Protein AF-A0A7S2W7F9-F1 (afdb_monomer_lite)

Sequence (216 aa):
MMASKAASFIMFHQLLILLSLSCSEVIAWQQSANSRKCHHEKACVRSKNILPTSPRRQFFFEIARTASIAAVTTAILPNKAFVASAAAPTAESARTQWKYALATLDELGKDWSTVATGGDAIRIKLGTQGTSSPLFQIDKAFKVLRDSDYVEDFIEFQETAEEFGLALARADSMAYSANFAGGSGKPTPPAFYIEKSKIEVDEMQRLAKKLDGMVK

Structure (mmCIF, N/CA/C/O backbone):
data_AF-A0A7S2W7F9-F1
#
_entry.id   AF-A0A7S2W7F9-F1
#
loop_
_atom_site.group_PDB
_atom_site.id
_atom_site.type_symbol
_atom_site.label_atom_id
_atom_site.label_alt_id
_atom_site.label_comp_id
_atom_site.label_asym_id
_atom_site.label_entity_id
_atom_site.label_seq_id
_atom_site.pdbx_PDB_ins_code
_atom_site.Cartn_x
_atom_site.Cartn_y
_atom_site.Cartn_z
_atom_site.occupancy
_atom_site.B_iso_or_equiv
_atom_site.auth_seq_id
_atom_site.auth_comp_id
_atom_site.auth_asym_id
_atom_site.auth_atom_id
_atom_site.pdbx_PDB_model_num
ATOM 1 N N . MET A 1 1 ? -36.961 34.025 41.889 1.00 49.78 1 MET A N 1
ATOM 2 C CA . MET A 1 1 ? -36.654 33.411 40.576 1.00 49.78 1 MET A CA 1
ATOM 3 C C . MET A 1 1 ? -35.942 34.425 39.674 1.00 49.78 1 MET A C 1
ATOM 5 O O . MET A 1 1 ? -36.584 34.985 38.804 1.00 49.78 1 MET A O 1
ATOM 9 N N . MET A 1 2 ? -34.649 34.713 39.880 1.00 52.69 2 MET A N 1
ATOM 10 C CA . MET A 1 2 ? -33.851 35.571 38.975 1.00 52.69 2 MET A CA 1
ATOM 11 C C . MET A 1 2 ? -32.346 35.277 39.126 1.00 52.69 2 MET A C 1
ATOM 13 O O . MET A 1 2 ? -31.620 36.077 39.698 1.00 52.69 2 MET A O 1
ATOM 17 N N . ALA A 1 3 ? -31.867 34.112 38.672 1.00 53.16 3 ALA A N 1
ATOM 18 C CA . ALA A 1 3 ? -30.425 33.807 38.690 1.00 53.16 3 ALA A CA 1
ATOM 19 C C . ALA A 1 3 ? -30.006 32.721 37.673 1.00 53.16 3 ALA A C 1
ATOM 21 O O . ALA A 1 3 ? -29.239 31.827 38.003 1.00 53.16 3 ALA A O 1
ATOM 22 N N . SER A 1 4 ? -30.530 32.737 36.439 1.00 52.91 4 SER A N 1
ATOM 23 C CA . SER A 1 4 ? -30.188 31.696 35.444 1.00 52.91 4 SER A CA 1
ATOM 24 C C . SER A 1 4 ? -30.132 32.207 33.997 1.00 52.91 4 SER A C 1
ATOM 26 O O . SER A 1 4 ? -30.626 31.572 33.075 1.00 52.91 4 SER A O 1
ATOM 28 N N . LYS A 1 5 ? -29.571 33.404 33.772 1.00 52.59 5 LYS A N 1
ATOM 29 C CA . LYS A 1 5 ? -29.382 33.940 32.404 1.00 52.59 5 LYS A CA 1
ATOM 30 C C . LYS A 1 5 ? -27.971 34.450 32.084 1.00 52.59 5 LYS A C 1
ATOM 32 O O . LYS A 1 5 ? -27.715 34.804 30.943 1.00 52.59 5 LYS A O 1
ATOM 37 N N . ALA A 1 6 ? -27.040 34.445 33.040 1.00 52.47 6 ALA A N 1
ATOM 38 C CA . ALA A 1 6 ? -25.710 35.034 32.841 1.00 52.47 6 ALA A CA 1
ATOM 39 C C . ALA A 1 6 ? -24.661 34.080 32.226 1.00 52.47 6 ALA A C 1
ATOM 41 O O . ALA A 1 6 ? -23.643 34.544 31.727 1.00 52.47 6 ALA A O 1
ATOM 42 N N . ALA A 1 7 ? -24.894 32.762 32.216 1.00 51.97 7 ALA A N 1
ATOM 43 C CA . ALA A 1 7 ? -23.867 31.792 31.814 1.00 51.97 7 ALA A CA 1
ATOM 44 C C . ALA A 1 7 ? -23.802 31.505 30.298 1.00 51.97 7 ALA A C 1
ATOM 46 O O . ALA A 1 7 ? -22.780 31.032 29.810 1.00 51.97 7 ALA A O 1
ATOM 47 N N . SER A 1 8 ? -24.848 31.816 29.523 1.00 51.56 8 SER A N 1
ATOM 48 C CA . SER A 1 8 ? -24.890 31.474 28.088 1.00 51.56 8 SER A CA 1
ATOM 49 C C . SER A 1 8 ? -24.233 32.503 27.164 1.00 51.56 8 SER A C 1
ATOM 51 O O . SER A 1 8 ? -24.028 32.206 25.992 1.00 51.56 8 SER A O 1
ATOM 53 N N . PHE A 1 9 ? -23.878 33.694 27.657 1.00 49.56 9 PHE A N 1
ATOM 54 C CA . PHE A 1 9 ? -23.338 34.757 26.797 1.00 49.56 9 PHE A CA 1
ATOM 55 C C . PHE A 1 9 ? -21.808 34.718 26.641 1.00 49.56 9 PHE A C 1
ATOM 57 O O . PHE A 1 9 ? -21.276 35.268 25.683 1.00 49.56 9 PHE A O 1
ATOM 64 N N . ILE A 1 10 ? -21.088 34.027 27.533 1.00 51.38 10 ILE A N 1
ATOM 65 C CA . ILE A 1 10 ? -19.612 34.013 27.531 1.00 51.38 10 ILE A CA 1
ATOM 66 C C . ILE A 1 10 ? -19.043 32.965 26.553 1.00 51.38 10 ILE A C 1
ATOM 68 O O . ILE A 1 10 ? -17.973 33.171 25.984 1.00 51.38 10 ILE A O 1
ATOM 72 N N . MET A 1 11 ? -19.776 31.885 26.255 1.00 53.00 11 MET A N 1
ATOM 73 C CA . MET A 1 11 ? -19.288 30.830 25.349 1.00 53.00 11 MET A CA 1
ATOM 74 C C . MET A 1 11 ? -19.342 31.194 23.856 1.00 53.00 11 MET A C 1
ATOM 76 O O . MET A 1 11 ? -18.613 30.604 23.064 1.00 53.00 11 MET A O 1
ATOM 80 N N . PHE A 1 12 ? -20.128 32.197 23.452 1.00 47.81 12 PHE A N 1
ATOM 81 C CA . PHE A 1 12 ? -20.211 32.600 22.040 1.00 47.81 12 PHE A CA 1
ATOM 82 C C . PHE A 1 12 ? -19.080 33.534 21.583 1.00 47.81 12 PHE A C 1
ATOM 84 O O . PHE A 1 12 ? -18.879 33.697 20.382 1.00 47.81 12 PHE A O 1
ATOM 91 N N . HIS A 1 13 ? -18.310 34.127 22.502 1.00 44.72 13 HIS A N 1
ATOM 92 C CA . HIS A 1 13 ? -17.187 35.003 22.141 1.00 44.72 13 HIS A CA 1
ATOM 93 C C . HIS A 1 13 ? -15.837 34.286 22.040 1.00 44.72 13 HIS A C 1
ATOM 95 O O . HIS A 1 13 ? -14.969 34.752 21.306 1.00 44.72 13 HIS A O 1
ATOM 101 N N . GLN A 1 14 ? -15.662 33.123 22.675 1.00 47.56 14 GLN A N 1
ATOM 102 C CA . GLN A 1 14 ? -14.438 32.332 22.488 1.00 47.56 14 GLN A CA 1
ATOM 103 C C . GLN A 1 14 ? -14.433 31.509 21.191 1.00 47.56 14 GLN A C 1
ATOM 105 O O . GLN A 1 14 ? -13.361 31.193 20.682 1.00 47.56 14 GLN A O 1
ATOM 110 N N . LEU A 1 15 ? -15.599 31.242 20.591 1.00 47.31 15 LEU A N 1
ATOM 111 C CA . LEU A 1 15 ? -15.681 30.513 19.318 1.00 47.31 15 LEU A CA 1
ATOM 112 C C . LEU A 1 15 ? -15.351 31.386 18.087 1.00 47.31 15 LEU A C 1
ATOM 114 O O . LEU A 1 15 ? -15.088 30.856 17.014 1.00 47.31 15 LEU A O 1
ATOM 118 N N . LEU A 1 16 ? -15.333 32.717 18.229 1.00 47.03 16 LEU A N 1
ATOM 119 C CA . LEU A 1 16 ? -15.122 33.651 17.111 1.00 47.03 16 LEU A CA 1
ATOM 120 C C . LEU A 1 16 ? -13.672 34.144 16.969 1.00 47.03 16 LEU A C 1
ATOM 122 O O . LEU A 1 16 ? -13.326 34.699 15.931 1.00 47.03 16 LEU A O 1
ATOM 126 N N . ILE A 1 17 ? -12.808 33.903 17.962 1.00 49.50 17 ILE A N 1
ATOM 127 C CA . ILE A 1 17 ? -11.391 34.322 17.930 1.00 49.50 17 ILE A CA 1
ATOM 128 C C . ILE A 1 17 ? -10.471 33.224 17.355 1.00 49.50 17 ILE A C 1
ATOM 130 O O . ILE A 1 17 ? -9.390 33.526 16.861 1.00 49.50 17 ILE A O 1
ATOM 134 N N . LEU A 1 18 ? -10.904 31.958 17.314 1.00 45.28 18 LEU A N 1
ATOM 135 C CA . LEU A 1 18 ? -10.085 30.848 16.790 1.00 45.28 18 LEU A CA 1
ATOM 136 C C . LEU A 1 18 ? -10.241 30.586 15.279 1.00 45.28 18 LEU A C 1
ATOM 138 O O . LEU A 1 18 ? -9.582 29.702 14.743 1.00 45.28 18 LEU A O 1
ATOM 142 N N . LEU A 1 19 ? -11.067 31.363 14.570 1.00 46.38 19 LEU A N 1
ATOM 143 C CA . LEU A 1 19 ? -11.303 31.216 13.123 1.00 46.38 19 LEU A CA 1
ATOM 144 C C . LEU A 1 19 ? -10.520 32.213 12.246 1.00 46.38 19 LEU A C 1
ATOM 146 O O . LEU A 1 19 ? -10.702 32.215 11.031 1.00 46.38 19 LEU A O 1
ATOM 150 N N . SER A 1 20 ? -9.638 33.044 12.816 1.00 50.44 20 SER A N 1
ATOM 151 C CA . SER A 1 20 ? -8.911 34.086 12.067 1.00 50.44 20 SER A CA 1
ATOM 152 C C . SER A 1 20 ? -7.402 33.853 11.903 1.00 50.44 20 SER A C 1
ATOM 154 O O . SER A 1 20 ? -6.696 34.797 11.557 1.00 50.44 20 SER A O 1
ATOM 156 N N . LEU A 1 21 ? -6.882 32.642 12.144 1.00 50.62 21 LEU A N 1
ATOM 157 C CA . LEU A 1 21 ? -5.432 32.363 12.108 1.00 50.62 21 LEU A CA 1
ATOM 158 C C . LEU A 1 21 ? -4.998 31.272 11.109 1.00 50.62 21 LEU A C 1
ATOM 160 O O . LEU A 1 21 ? -4.032 30.554 11.343 1.00 50.62 21 LEU A O 1
ATOM 164 N N . SER A 1 22 ? -5.672 31.155 9.964 1.00 51.88 22 SER A N 1
ATOM 165 C CA . SER A 1 22 ? -5.232 30.272 8.870 1.00 51.88 22 SER A CA 1
ATOM 166 C C . SER A 1 22 ? -5.458 30.895 7.492 1.00 51.88 22 SER A C 1
ATOM 168 O O . SER A 1 22 ? -6.113 30.337 6.619 1.00 51.88 22 SER A O 1
ATOM 170 N N . CYS A 1 23 ? -4.904 32.086 7.279 1.00 50.00 23 CYS A N 1
ATOM 171 C CA . CYS A 1 23 ? -4.796 32.663 5.943 1.00 50.00 23 CYS A CA 1
ATOM 172 C C . CYS A 1 23 ? -3.540 33.527 5.880 1.00 50.00 23 CYS A C 1
ATOM 174 O O . CYS A 1 23 ? -3.600 34.693 6.258 1.00 50.00 23 CYS A O 1
ATOM 176 N N . SER A 1 24 ? -2.412 32.935 5.473 1.00 53.69 24 SER A N 1
ATOM 177 C CA . SER A 1 24 ? -1.312 33.548 4.700 1.00 53.69 24 SER A CA 1
ATOM 178 C C . SER A 1 24 ? -0.072 32.664 4.803 1.00 53.69 24 SER A C 1
ATOM 180 O O . SER A 1 24 ? 0.684 32.828 5.746 1.00 53.69 24 SER A O 1
ATOM 182 N N . GLU A 1 25 ? 0.132 31.744 3.857 1.00 51.12 25 GLU A N 1
ATOM 183 C CA . GLU A 1 25 ? 1.477 31.349 3.392 1.00 51.12 25 GLU A CA 1
ATOM 184 C C . GLU A 1 25 ? 1.380 30.339 2.240 1.00 51.12 25 GLU A C 1
ATOM 186 O O . GLU A 1 25 ? 1.735 29.177 2.366 1.00 51.12 25 GLU A O 1
ATOM 191 N N . VAL A 1 26 ? 0.897 30.777 1.074 1.00 49.88 26 VAL A N 1
ATOM 192 C CA . VAL A 1 26 ? 1.282 30.142 -0.195 1.00 49.88 26 VAL A CA 1
ATOM 193 C C . VAL A 1 26 ? 1.293 31.216 -1.280 1.00 49.88 26 VAL A C 1
ATOM 195 O O . VAL A 1 26 ? 0.284 31.874 -1.507 1.00 49.88 26 VAL A O 1
ATOM 198 N N . ILE A 1 27 ? 2.446 31.340 -1.942 1.00 52.09 27 ILE A N 1
ATOM 199 C CA . ILE A 1 27 ? 2.725 31.817 -3.313 1.00 52.09 27 ILE A CA 1
ATOM 200 C C . ILE A 1 27 ? 3.921 32.780 -3.286 1.00 52.09 27 ILE A C 1
ATOM 202 O O . ILE A 1 27 ? 3.782 33.998 -3.275 1.00 52.09 27 ILE A O 1
ATOM 206 N N . ALA A 1 28 ? 5.119 32.196 -3.325 1.00 45.06 28 ALA A N 1
ATOM 207 C CA . ALA A 1 28 ? 6.327 32.849 -3.826 1.00 45.06 28 ALA A CA 1
ATOM 208 C C . ALA A 1 28 ? 7.347 31.793 -4.292 1.00 45.06 28 ALA A C 1
ATOM 210 O O . ALA A 1 28 ? 8.423 31.649 -3.727 1.00 45.06 28 ALA A O 1
ATOM 211 N N . TRP A 1 29 ? 7.011 31.037 -5.341 1.00 43.22 29 TRP A N 1
ATOM 212 C CA . TRP A 1 29 ? 8.009 30.373 -6.190 1.00 43.22 29 TRP A CA 1
ATOM 213 C C . TRP A 1 29 ? 7.825 30.876 -7.616 1.00 43.22 29 TRP A C 1
ATOM 215 O O . TRP A 1 29 ? 7.284 30.210 -8.495 1.00 43.22 29 TRP A O 1
ATOM 225 N N . GLN A 1 30 ? 8.244 32.123 -7.816 1.00 48.31 30 GLN A N 1
ATOM 226 C CA . GLN A 1 30 ? 8.300 32.752 -9.123 1.00 48.31 30 GLN A CA 1
ATOM 227 C C . GLN A 1 30 ? 9.703 32.560 -9.705 1.00 48.31 30 GLN A C 1
ATOM 229 O O . GLN A 1 30 ? 10.652 33.246 -9.347 1.00 48.31 30 GLN A O 1
ATOM 234 N N . GLN A 1 31 ? 9.798 31.560 -10.583 1.00 44.06 31 GLN A N 1
ATOM 235 C CA . GLN A 1 31 ? 10.613 31.545 -11.802 1.00 44.06 31 GLN A CA 1
ATOM 236 C C . GLN A 1 31 ? 12.005 32.201 -11.719 1.00 44.06 31 GLN A C 1
ATOM 238 O O . GLN A 1 31 ? 12.212 33.327 -12.164 1.00 44.06 31 GLN A O 1
ATOM 243 N N . SER A 1 32 ? 13.004 31.419 -11.304 1.00 48.06 32 SER A N 1
ATOM 244 C CA . SER A 1 32 ? 14.386 31.639 -11.740 1.00 48.06 32 SER A CA 1
ATOM 245 C C . SER A 1 32 ? 14.620 30.895 -13.056 1.00 48.06 32 SER A C 1
ATOM 247 O O . SER A 1 32 ? 15.029 29.736 -13.076 1.00 48.06 32 SER A O 1
ATOM 249 N N . ALA A 1 33 ? 14.292 31.549 -14.169 1.00 45.91 33 ALA A N 1
ATOM 250 C CA . ALA A 1 33 ? 14.734 31.144 -15.499 1.00 45.91 33 ALA A CA 1
ATOM 251 C C . ALA A 1 33 ? 14.638 32.336 -16.459 1.00 45.91 33 ALA A C 1
ATOM 253 O O . ALA A 1 33 ? 13.605 32.532 -17.088 1.00 45.91 33 ALA A O 1
ATOM 254 N N . ASN A 1 34 ? 15.701 33.144 -16.553 1.00 41.88 34 ASN A N 1
ATOM 255 C CA . ASN A 1 34 ? 16.204 33.672 -17.830 1.00 41.88 34 ASN A CA 1
ATOM 256 C C . ASN A 1 34 ? 17.360 34.659 -17.630 1.00 41.88 34 ASN A C 1
ATOM 258 O O . ASN A 1 34 ? 17.157 35.834 -17.348 1.00 41.88 34 ASN A O 1
ATOM 262 N N . SER A 1 35 ? 18.582 34.199 -17.900 1.00 44.69 35 SER A N 1
ATOM 263 C CA . SER A 1 35 ? 19.591 35.043 -18.544 1.00 44.69 35 SER A CA 1
ATOM 264 C C . SER A 1 35 ? 20.619 34.162 -19.247 1.00 44.69 35 SER A C 1
ATOM 266 O O . SER A 1 35 ? 21.656 33.803 -18.697 1.00 44.69 35 SER A O 1
ATOM 268 N N . ARG A 1 36 ? 20.321 33.785 -20.492 1.00 49.16 36 ARG A N 1
ATOM 269 C CA . ARG A 1 36 ? 21.355 33.471 -21.479 1.00 49.16 36 ARG A CA 1
ATOM 270 C C . ARG A 1 36 ? 21.048 34.257 -22.743 1.00 49.16 36 ARG A C 1
ATOM 272 O O . ARG A 1 36 ? 20.141 33.932 -23.500 1.00 49.16 36 ARG A O 1
ATOM 279 N N . LYS A 1 37 ? 21.811 35.336 -22.917 1.00 42.38 37 LYS A N 1
ATOM 280 C CA . LYS A 1 37 ? 21.951 36.059 -24.176 1.00 42.38 37 LYS A CA 1
ATOM 281 C C . LYS A 1 37 ? 22.617 35.117 -25.179 1.00 42.38 37 LYS A C 1
ATOM 283 O O . LYS A 1 37 ? 23.793 34.806 -25.025 1.00 42.38 37 LYS A O 1
ATOM 288 N N . CYS A 1 38 ? 21.890 34.715 -26.211 1.00 38.09 38 CYS A N 1
ATOM 289 C CA . CYS A 1 38 ? 22.483 34.267 -27.463 1.00 38.09 38 CYS A CA 1
ATOM 290 C C . CYS A 1 38 ? 21.927 35.158 -28.569 1.00 38.09 38 CYS A C 1
ATOM 292 O O . CYS A 1 38 ? 20.742 35.118 -28.892 1.00 38.09 38 CYS A O 1
ATOM 294 N N . HIS A 1 39 ? 22.805 36.001 -29.105 1.00 44.09 39 HIS A N 1
ATOM 295 C CA . HIS A 1 39 ? 22.607 36.658 -30.382 1.00 44.09 39 HIS A CA 1
ATOM 296 C C . HIS A 1 39 ? 22.557 35.583 -31.472 1.00 44.09 39 HIS A C 1
ATOM 298 O O . HIS A 1 39 ? 23.542 34.873 -31.658 1.00 44.09 39 HIS A O 1
ATOM 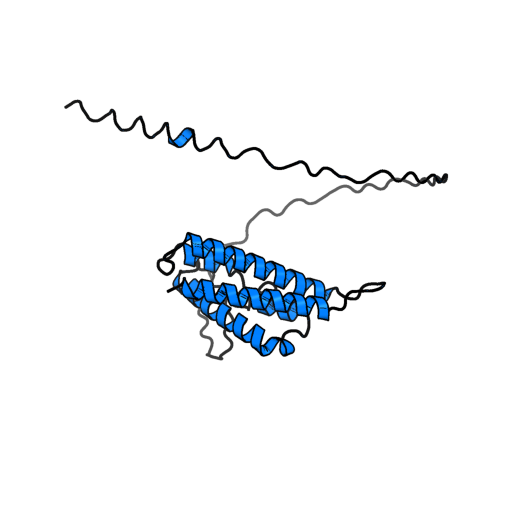304 N N . HIS A 1 40 ? 21.455 35.497 -32.216 1.00 39.16 40 HIS A N 1
ATOM 305 C CA . HIS A 1 40 ? 21.561 35.270 -33.652 1.00 39.16 40 HIS A CA 1
ATOM 306 C C . HIS A 1 40 ? 20.344 35.810 -34.406 1.00 39.16 40 HIS A C 1
ATOM 308 O O . HIS A 1 40 ? 19.188 35.565 -34.071 1.00 39.16 40 HIS A O 1
ATOM 314 N N . GLU A 1 41 ? 20.674 36.605 -35.412 1.00 39.62 41 GLU A N 1
ATOM 315 C CA . GLU A 1 41 ? 19.823 37.308 -36.358 1.00 39.62 41 GLU A CA 1
ATOM 316 C C . GLU A 1 41 ? 19.065 36.385 -37.327 1.00 39.62 41 GLU A C 1
ATOM 318 O O . GLU A 1 41 ? 19.607 35.377 -37.774 1.00 39.62 41 GLU A O 1
ATOM 323 N N . LYS A 1 42 ? 17.902 36.902 -37.762 1.00 46.53 42 LYS A N 1
ATOM 324 C CA . LYS A 1 42 ? 17.253 36.772 -39.087 1.00 46.53 42 LYS A CA 1
ATOM 325 C C . LYS A 1 42 ? 16.662 35.407 -39.485 1.00 46.53 42 LYS A C 1
ATOM 327 O O . LYS A 1 42 ? 17.359 34.534 -39.974 1.00 46.53 42 LYS A O 1
ATOM 332 N N . ALA A 1 43 ? 15.328 35.320 -39.507 1.00 42.72 43 ALA A N 1
ATOM 333 C CA . ALA A 1 43 ? 14.539 35.570 -40.725 1.00 42.72 43 ALA A CA 1
ATOM 334 C C . ALA A 1 43 ? 13.029 35.390 -40.470 1.00 42.72 43 ALA A C 1
ATOM 336 O O . ALA A 1 43 ? 12.578 34.459 -39.813 1.00 42.72 43 ALA A O 1
ATOM 337 N N . CYS A 1 44 ? 12.262 36.327 -41.020 1.00 34.69 44 CYS A N 1
ATOM 338 C CA . CYS A 1 44 ? 10.809 36.412 -41.008 1.00 34.69 44 CYS A CA 1
ATOM 339 C C . CYS A 1 44 ? 10.216 35.534 -42.121 1.00 34.69 44 CYS A C 1
ATOM 341 O O . CYS A 1 44 ? 10.568 35.735 -43.281 1.00 34.69 44 CYS A O 1
ATOM 343 N N . VAL A 1 45 ? 9.270 34.640 -41.800 1.00 49.53 45 VAL A N 1
ATOM 344 C CA . VAL A 1 45 ? 8.260 34.173 -42.765 1.00 49.53 45 VAL A CA 1
ATOM 345 C C . VAL A 1 45 ? 6.876 34.168 -42.114 1.00 49.53 45 VAL A C 1
ATOM 347 O O . VAL A 1 45 ? 6.573 33.458 -41.162 1.00 49.53 45 VAL A O 1
ATOM 350 N N . ARG A 1 46 ? 6.057 35.032 -42.699 1.00 43.03 46 ARG A N 1
ATOM 351 C CA . ARG A 1 46 ? 4.634 35.319 -42.543 1.00 43.03 46 ARG A CA 1
ATOM 352 C C . ARG A 1 46 ? 3.774 34.170 -43.082 1.00 43.03 46 ARG A C 1
ATOM 354 O O . ARG A 1 46 ? 3.900 33.870 -44.263 1.00 43.03 46 ARG A O 1
ATOM 361 N N . SER A 1 47 ? 2.816 33.644 -42.309 1.00 40.44 47 SER A N 1
ATOM 362 C CA . SER A 1 47 ? 1.563 33.124 -42.895 1.00 40.44 47 SER A CA 1
ATOM 363 C C . SER A 1 47 ? 0.409 32.917 -41.894 1.00 40.44 47 SER A C 1
ATOM 365 O O . SER A 1 47 ? 0.426 32.013 -41.072 1.00 40.44 47 SER A O 1
ATOM 367 N N . LYS A 1 48 ? -0.583 33.810 -42.022 1.00 44.03 48 LYS A N 1
ATOM 368 C CA . LYS A 1 48 ? -2.052 33.632 -42.028 1.00 44.03 48 LYS A CA 1
ATOM 369 C C . LYS A 1 48 ? -2.741 32.694 -41.011 1.00 44.03 48 LYS A C 1
ATOM 371 O O . LYS A 1 48 ? -2.774 31.484 -41.177 1.00 44.03 48 LYS A O 1
ATOM 376 N N . ASN A 1 49 ? -3.448 33.348 -40.080 1.00 40.00 49 ASN A N 1
ATOM 377 C CA . ASN A 1 49 ? -4.841 33.125 -39.649 1.00 40.00 49 ASN A CA 1
ATOM 378 C C . ASN A 1 49 ? -5.525 31.817 -40.082 1.00 40.00 49 ASN A C 1
ATOM 380 O O . ASN A 1 49 ? -5.902 31.726 -41.247 1.00 40.00 49 ASN A O 1
ATOM 384 N N . ILE A 1 50 ? -5.886 30.955 -39.119 1.00 46.28 50 ILE A N 1
ATOM 385 C CA . ILE A 1 50 ? -7.186 30.257 -39.098 1.00 46.28 50 ILE A CA 1
ATOM 386 C C . ILE A 1 50 ? -7.658 30.138 -37.641 1.00 46.28 50 ILE A C 1
ATOM 388 O O . ILE A 1 50 ? -6.998 29.543 -36.796 1.00 46.28 50 ILE A O 1
ATOM 392 N N . LEU A 1 51 ? -8.819 30.733 -37.382 1.00 46.41 51 LEU A N 1
ATOM 393 C CA . LEU A 1 51 ? -9.622 30.633 -36.169 1.00 46.41 51 LEU A CA 1
ATOM 394 C C . LEU A 1 51 ? -10.704 29.562 -36.406 1.00 46.41 51 LEU A C 1
ATOM 396 O O . LEU A 1 51 ? -11.357 29.616 -37.448 1.00 46.41 51 LEU A O 1
ATOM 400 N N . PRO A 1 52 ? -10.961 28.652 -35.458 1.00 49.97 52 PRO A N 1
ATOM 401 C CA . PRO A 1 52 ? -12.291 28.055 -35.308 1.00 49.97 52 PRO A CA 1
ATOM 402 C C . PRO A 1 52 ? -12.787 28.251 -33.863 1.00 49.97 52 PRO A C 1
ATOM 404 O O . PRO A 1 52 ? -12.174 27.790 -32.908 1.00 49.97 52 PRO A O 1
ATOM 407 N N . THR A 1 53 ? -13.728 29.164 -33.611 1.00 43.06 53 THR A N 1
ATOM 408 C CA . THR A 1 53 ? -15.175 28.894 -33.432 1.00 43.06 53 THR A CA 1
ATOM 409 C C . THR A 1 53 ? -15.557 27.508 -32.856 1.00 43.06 53 THR A C 1
ATOM 411 O O . THR A 1 53 ? -15.566 26.504 -33.555 1.00 43.06 53 THR A O 1
ATOM 414 N N . SER A 1 54 ? -15.872 27.513 -31.544 1.00 47.22 54 SER A N 1
ATOM 415 C CA . SER A 1 54 ? -16.962 26.831 -30.784 1.00 47.22 54 SER A CA 1
ATOM 416 C C . SER A 1 54 ? -17.944 25.955 -31.600 1.00 47.22 54 SER A C 1
ATOM 418 O O . SER A 1 54 ? -18.303 26.412 -32.685 1.00 47.22 54 SER A O 1
ATOM 420 N N . PRO A 1 55 ? -18.507 24.809 -31.109 1.00 50.22 55 PRO A N 1
ATOM 421 C CA . PRO A 1 55 ? -19.175 24.695 -29.793 1.00 50.22 55 PRO A C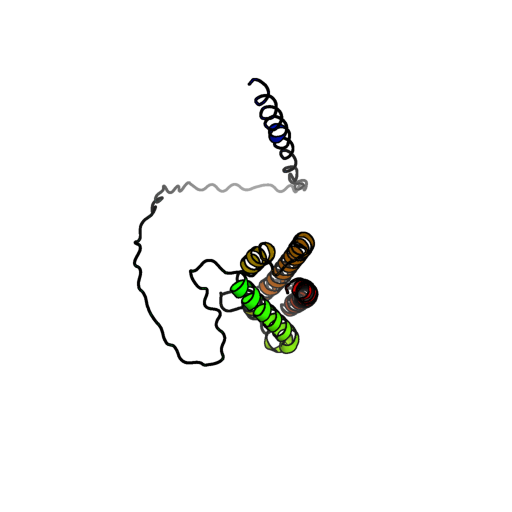A 1
ATOM 422 C C . PRO A 1 55 ? -19.212 23.303 -29.109 1.00 50.22 55 PRO A C 1
ATOM 424 O O . PRO A 1 55 ? -19.086 22.272 -29.756 1.00 50.22 55 PRO A O 1
ATOM 427 N N . ARG A 1 56 ? -19.494 23.287 -27.793 1.00 43.91 56 ARG A N 1
ATOM 428 C CA . ARG A 1 56 ? -20.345 22.315 -27.044 1.00 43.91 56 ARG A CA 1
ATOM 429 C C . ARG A 1 56 ? -19.891 22.168 -25.587 1.00 43.91 56 ARG A C 1
ATOM 431 O O . ARG A 1 56 ? -19.258 21.198 -25.189 1.00 43.91 56 ARG A O 1
ATOM 438 N N . ARG A 1 57 ? -20.321 23.121 -24.756 1.00 55.88 57 ARG A N 1
ATOM 439 C CA . ARG A 1 57 ? -20.847 22.756 -23.436 1.00 55.88 57 ARG A CA 1
ATOM 440 C C . ARG A 1 57 ? -22.203 22.097 -23.658 1.00 55.88 57 ARG A C 1
ATOM 442 O O . ARG A 1 57 ? -22.969 22.631 -24.453 1.00 55.88 57 ARG A O 1
ATOM 449 N N . GLN A 1 58 ? -22.463 21.022 -22.922 1.00 51.81 58 GLN A N 1
ATOM 450 C CA . GLN A 1 58 ? -23.743 20.593 -22.336 1.00 51.81 58 GLN A CA 1
ATOM 451 C C . GLN A 1 58 ? -23.728 19.071 -22.258 1.00 51.81 58 GLN A C 1
ATOM 453 O O . GLN A 1 58 ? -23.701 18.434 -23.295 1.00 51.81 58 GLN A O 1
ATOM 458 N N . PHE A 1 59 ? -23.709 18.523 -21.044 1.00 47.16 59 PHE A N 1
ATOM 459 C CA . PHE A 1 59 ? -24.662 17.504 -20.595 1.00 47.16 59 PHE A CA 1
ATOM 460 C C . PHE A 1 59 ? -24.598 17.476 -19.062 1.00 47.16 59 PHE A C 1
ATOM 462 O O . PHE A 1 59 ? -23.784 16.794 -18.447 1.00 47.16 59 PHE A O 1
ATOM 469 N N . PHE A 1 60 ? -25.414 18.346 -18.463 1.00 46.97 60 PHE A N 1
ATOM 470 C CA . PHE A 1 60 ? -25.864 18.211 -17.084 1.00 46.97 60 PHE A CA 1
ATOM 471 C C . PHE A 1 60 ? -26.879 17.065 -17.031 1.00 46.97 60 PHE A C 1
ATOM 473 O O . PHE A 1 60 ? -27.759 17.029 -17.880 1.00 46.97 60 PHE A O 1
ATOM 480 N N . PHE A 1 61 ? -26.727 16.236 -15.994 1.00 47.31 61 PHE A N 1
ATOM 481 C CA . PHE A 1 61 ? -27.734 15.461 -15.263 1.00 47.31 61 PHE A CA 1
ATOM 482 C C . PHE A 1 61 ? -28.680 14.510 -16.009 1.00 47.31 61 PHE A C 1
ATOM 484 O O . PHE A 1 61 ? -29.201 14.794 -17.076 1.00 47.31 61 PHE A O 1
ATOM 491 N N . GLU A 1 62 ? -28.976 13.425 -15.281 1.00 46.19 62 GLU A N 1
ATOM 492 C CA . GLU A 1 62 ? -30.205 12.626 -15.354 1.00 46.19 62 GLU A CA 1
ATOM 493 C C . GLU A 1 62 ? -30.092 11.291 -16.098 1.00 46.19 62 GLU A C 1
ATOM 495 O O . GLU A 1 62 ? -30.484 11.163 -17.250 1.00 46.19 62 GLU A O 1
ATOM 500 N N . ILE A 1 63 ? -29.644 10.249 -15.378 1.00 53.12 63 ILE A N 1
ATOM 501 C CA . ILE A 1 63 ? -30.148 8.883 -15.586 1.00 53.12 63 ILE A CA 1
ATOM 502 C C . ILE A 1 63 ? -30.423 8.236 -14.220 1.00 53.12 63 ILE A C 1
ATOM 504 O O . ILE A 1 63 ? -29.524 7.820 -13.496 1.00 53.12 63 ILE A O 1
ATOM 508 N N . ALA A 1 64 ? -31.714 8.255 -13.886 1.00 47.19 64 ALA A N 1
ATOM 509 C CA . ALA A 1 64 ? -32.524 7.210 -13.265 1.00 47.19 64 ALA A CA 1
ATOM 510 C C . ALA A 1 64 ? -31.909 6.294 -12.183 1.00 47.19 64 ALA A C 1
ATOM 512 O O . ALA A 1 64 ? -31.079 5.423 -12.434 1.00 47.19 64 ALA A O 1
ATOM 513 N N . ARG A 1 65 ? -32.513 6.370 -10.987 1.00 50.94 65 ARG A N 1
ATOM 514 C CA . ARG A 1 65 ? -32.623 5.244 -10.051 1.00 50.94 65 ARG A CA 1
ATOM 515 C C . ARG A 1 65 ? -33.336 4.078 -10.745 1.00 50.94 65 ARG A C 1
ATOM 517 O O . ARG A 1 65 ? -34.555 4.103 -10.882 1.00 50.94 65 ARG A O 1
ATOM 524 N N . THR A 1 66 ? -32.604 3.025 -11.075 1.00 46.69 66 THR A N 1
ATOM 525 C CA . THR A 1 66 ? -33.166 1.681 -11.259 1.00 46.69 66 THR A CA 1
ATOM 526 C C . THR A 1 66 ? -32.541 0.755 -10.231 1.00 46.69 66 THR A C 1
ATOM 528 O O . THR A 1 66 ? -31.437 0.245 -10.410 1.00 46.69 66 THR A O 1
ATOM 531 N N . ALA A 1 67 ? -33.261 0.563 -9.125 1.00 46.34 67 ALA A N 1
ATOM 532 C CA . ALA A 1 67 ? -33.005 -0.510 -8.183 1.00 46.34 67 ALA A CA 1
ATOM 533 C C . ALA A 1 67 ? -33.292 -1.845 -8.882 1.00 46.34 67 ALA A C 1
ATOM 535 O O . ALA A 1 67 ? -34.439 -2.158 -9.191 1.00 46.34 67 ALA A O 1
ATOM 536 N N . SER A 1 68 ? -32.244 -2.617 -9.146 1.00 46.03 68 SER A N 1
ATOM 537 C CA . SER A 1 68 ? -32.348 -4.026 -9.518 1.00 46.03 68 SER A CA 1
ATOM 538 C C . SER A 1 68 ? -31.688 -4.837 -8.409 1.00 46.03 68 SER A C 1
ATOM 540 O O . SER A 1 68 ? -30.479 -4.787 -8.205 1.00 46.03 68 SER A O 1
ATOM 542 N N . ILE A 1 69 ? -32.518 -5.541 -7.640 1.00 49.66 69 ILE A N 1
ATOM 543 C CA . ILE A 1 69 ? -32.077 -6.554 -6.684 1.00 49.66 69 ILE A CA 1
ATOM 544 C C . ILE A 1 69 ? -31.692 -7.773 -7.521 1.00 49.66 69 ILE A C 1
ATOM 546 O O . ILE A 1 69 ? -32.556 -8.520 -7.970 1.00 49.66 69 ILE A O 1
ATOM 550 N N . ALA A 1 70 ? -30.397 -7.950 -7.761 1.00 44.91 70 ALA A N 1
ATOM 551 C CA . ALA A 1 70 ? -29.854 -9.201 -8.263 1.00 44.91 70 ALA A CA 1
ATOM 552 C C . ALA A 1 70 ? -29.277 -9.973 -7.072 1.00 44.91 70 ALA A C 1
ATOM 554 O O . ALA A 1 70 ? -28.161 -9.715 -6.625 1.00 44.91 70 ALA A O 1
ATOM 555 N N . ALA A 1 71 ? -30.061 -10.908 -6.535 1.00 50.97 71 ALA A N 1
ATOM 556 C CA . ALA A 1 71 ? -29.531 -11.959 -5.682 1.00 50.97 71 ALA A CA 1
ATOM 557 C C . ALA A 1 71 ? -28.701 -12.898 -6.568 1.00 50.97 71 ALA A C 1
ATOM 559 O O . ALA A 1 71 ? -29.250 -13.696 -7.324 1.00 50.97 71 ALA A O 1
ATOM 560 N N . VAL A 1 72 ? -27.377 -12.764 -6.508 1.00 52.62 72 VAL A N 1
ATOM 561 C CA . VAL A 1 72 ? -26.443 -13.675 -7.171 1.00 52.62 72 VAL A CA 1
ATOM 562 C C . VAL A 1 72 ? -25.873 -14.615 -6.117 1.00 52.62 72 VAL A C 1
ATOM 564 O O . VAL A 1 72 ? -24.969 -14.272 -5.361 1.00 52.62 72 VAL A O 1
ATOM 567 N N . THR A 1 73 ? -26.424 -15.824 -6.066 1.00 55.25 73 THR A N 1
ATOM 568 C CA . THR A 1 73 ? -25.746 -16.997 -5.515 1.00 55.25 73 THR A CA 1
ATOM 569 C C . THR A 1 73 ? -24.683 -17.441 -6.514 1.00 55.25 73 THR A C 1
ATOM 571 O O . THR A 1 73 ? -25.012 -18.035 -7.540 1.00 55.25 73 THR A O 1
ATOM 574 N N . THR A 1 74 ? -23.411 -17.169 -6.223 1.00 50.03 74 THR A N 1
ATOM 575 C CA . THR A 1 74 ? -22.276 -17.757 -6.949 1.00 50.03 74 THR A CA 1
ATOM 576 C C . THR A 1 74 ? -21.427 -18.602 -6.022 1.00 50.03 74 THR A C 1
ATOM 578 O O . THR A 1 74 ? -21.084 -18.207 -4.910 1.00 50.03 74 THR A O 1
ATOM 581 N N . ALA A 1 75 ? -21.138 -19.795 -6.530 1.00 42.88 75 ALA A N 1
ATOM 582 C CA . ALA A 1 75 ? -20.387 -20.854 -5.902 1.00 42.88 75 ALA A CA 1
ATOM 583 C C . ALA A 1 75 ? -18.970 -20.421 -5.497 1.00 42.88 75 ALA A C 1
ATOM 585 O O . ALA A 1 75 ? -18.327 -19.586 -6.131 1.00 42.88 75 ALA A O 1
ATOM 586 N N . ILE A 1 76 ? -18.508 -21.051 -4.423 1.00 52.09 76 ILE A N 1
ATOM 587 C CA . ILE A 1 76 ? -17.207 -20.877 -3.792 1.00 52.09 76 ILE A CA 1
ATOM 588 C C . ILE A 1 76 ? -16.125 -21.463 -4.710 1.00 52.09 76 ILE A C 1
ATOM 590 O O . ILE A 1 76 ? -16.022 -22.678 -4.863 1.00 52.09 76 ILE A O 1
ATOM 594 N N . LEU A 1 77 ? -15.294 -20.591 -5.278 1.00 45.53 77 LEU A N 1
ATOM 595 C CA . LEU A 1 77 ? -13.923 -20.893 -5.693 1.00 45.53 77 LEU A CA 1
ATOM 596 C C . LEU A 1 77 ? -12.997 -19.868 -5.016 1.00 45.53 77 LEU A C 1
ATOM 598 O O . LEU A 1 77 ? -13.373 -18.698 -4.907 1.00 45.53 77 LEU A O 1
ATOM 602 N N . PRO A 1 78 ? -11.809 -20.270 -4.529 1.00 47.50 78 PRO A N 1
ATOM 603 C CA . PRO A 1 78 ? -10.960 -19.435 -3.691 1.00 47.50 78 PRO A CA 1
ATOM 604 C C . PRO A 1 78 ? -10.125 -18.484 -4.553 1.00 47.50 78 PRO A C 1
ATOM 606 O O . PRO A 1 78 ? -8.912 -18.607 -4.644 1.00 47.50 78 PRO A O 1
ATOM 609 N N . ASN A 1 79 ? -10.773 -17.516 -5.190 1.00 45.75 79 ASN A N 1
ATOM 610 C CA . ASN A 1 79 ? -10.106 -16.299 -5.625 1.00 45.75 79 ASN A CA 1
ATOM 611 C C . ASN A 1 79 ? -10.914 -15.147 -5.040 1.00 45.75 79 ASN A C 1
ATOM 613 O O . ASN A 1 79 ? -11.999 -14.827 -5.522 1.00 45.75 79 ASN A O 1
ATOM 617 N N . LYS A 1 80 ? -10.426 -14.593 -3.924 1.00 50.34 80 LYS A N 1
ATOM 618 C CA . LYS A 1 80 ? -11.063 -13.492 -3.192 1.00 50.34 80 LYS A CA 1
ATOM 619 C C . LYS A 1 80 ? -10.984 -12.216 -4.032 1.00 50.34 80 LYS A C 1
ATOM 621 O O . LYS A 1 80 ? -10.146 -11.357 -3.793 1.00 50.34 80 LYS A O 1
ATOM 626 N N . ALA A 1 81 ? -11.839 -12.105 -5.044 1.00 47.44 81 ALA A N 1
ATOM 627 C CA . ALA A 1 81 ? -12.084 -10.842 -5.715 1.00 47.44 81 ALA A CA 1
ATOM 628 C C . ALA A 1 81 ? -12.805 -9.925 -4.721 1.00 47.44 81 ALA A C 1
ATOM 630 O O . ALA A 1 81 ? -13.910 -10.232 -4.270 1.00 47.44 81 ALA A O 1
ATOM 631 N N . PHE A 1 82 ? -12.163 -8.822 -4.341 1.00 52.97 82 PHE A N 1
ATOM 632 C CA . PHE A 1 82 ? -12.769 -7.819 -3.476 1.00 52.97 82 PHE A CA 1
ATOM 633 C C . PHE A 1 82 ? -13.799 -7.034 -4.300 1.00 52.97 82 PHE A C 1
ATOM 635 O O . PHE A 1 82 ? -13.469 -6.094 -5.019 1.00 52.97 82 PHE A O 1
ATOM 642 N N . VAL A 1 83 ? -15.058 -7.477 -4.277 1.00 50.41 83 VAL A N 1
ATOM 643 C CA . VAL A 1 83 ? -16.157 -6.740 -4.908 1.00 50.41 83 VAL A CA 1
ATOM 644 C C . VAL A 1 83 ? -16.502 -5.569 -3.994 1.00 50.41 83 VAL A C 1
ATOM 646 O O . VAL A 1 83 ? -16.994 -5.768 -2.884 1.00 50.41 83 VAL A O 1
ATOM 649 N N . ALA A 1 84 ? -16.231 -4.346 -4.451 1.00 52.03 84 ALA A N 1
ATOM 650 C CA . ALA A 1 84 ? -16.631 -3.132 -3.752 1.00 52.03 84 ALA A CA 1
ATOM 651 C C . ALA A 1 84 ? -18.165 -3.103 -3.604 1.00 52.03 84 ALA A C 1
ATOM 653 O O . ALA A 1 84 ? -18.894 -2.920 -4.579 1.00 52.03 84 ALA A O 1
ATOM 654 N N . SER A 1 85 ? -18.658 -3.321 -2.384 1.00 50.53 85 SER A N 1
ATOM 655 C CA . SER A 1 85 ? -20.074 -3.157 -2.048 1.00 50.53 85 SER A CA 1
ATOM 656 C C . SER A 1 85 ? -20.458 -1.676 -2.134 1.00 50.53 85 SER A C 1
ATOM 658 O O . SER A 1 85 ? -19.714 -0.815 -1.673 1.00 50.53 85 SER A O 1
ATOM 660 N N . ALA A 1 86 ? -21.629 -1.370 -2.701 1.00 56.12 86 ALA A N 1
ATOM 661 C CA . ALA A 1 86 ? -22.165 -0.006 -2.791 1.00 56.12 86 ALA A CA 1
ATOM 662 C C . ALA A 1 86 ? -22.654 0.556 -1.435 1.00 56.12 86 ALA A C 1
ATOM 664 O O . ALA A 1 86 ? -23.075 1.711 -1.359 1.00 56.12 86 ALA A O 1
ATOM 665 N N . ALA A 1 87 ? -22.630 -0.254 -0.372 1.00 66.88 87 ALA A N 1
ATOM 666 C CA . ALA A 1 87 ? -22.898 0.192 0.989 1.00 66.88 87 ALA A CA 1
ATOM 667 C C . ALA A 1 87 ? -21.694 0.959 1.560 1.00 66.88 87 ALA A C 1
ATOM 669 O O . ALA A 1 87 ? -20.548 0.675 1.216 1.00 66.88 87 ALA A O 1
ATOM 670 N N . ALA A 1 88 ? -21.948 1.920 2.455 1.00 75.75 88 ALA A N 1
ATOM 671 C CA . ALA A 1 88 ? -20.871 2.589 3.179 1.00 75.75 88 ALA A CA 1
ATOM 672 C C . ALA A 1 88 ? -20.015 1.541 3.925 1.00 75.75 88 ALA A C 1
ATOM 674 O O . ALA A 1 88 ? -20.590 0.652 4.563 1.00 75.75 88 ALA A O 1
ATOM 675 N N . PRO A 1 89 ? -18.673 1.609 3.837 1.00 84.56 89 PRO A N 1
ATOM 676 C CA . PRO A 1 89 ? -17.802 0.638 4.486 1.00 84.56 89 PRO A CA 1
ATOM 677 C C . PRO A 1 89 ? -18.016 0.663 6.003 1.00 84.56 89 PRO A C 1
ATOM 679 O O . PRO A 1 89 ? -17.965 1.718 6.632 1.00 84.56 89 PRO A O 1
ATOM 682 N N . THR A 1 90 ? -18.275 -0.507 6.583 1.00 95.12 90 THR A N 1
ATOM 683 C CA . THR A 1 90 ? -18.359 -0.698 8.037 1.00 95.12 90 THR A CA 1
ATOM 684 C C . THR A 1 90 ? -16.965 -0.920 8.619 1.00 95.12 90 THR A C 1
ATOM 686 O O . THR A 1 90 ? -16.065 -1.368 7.902 1.00 95.12 90 THR A O 1
ATOM 689 N N . ALA A 1 91 ? -16.784 -0.673 9.918 1.00 95.69 91 ALA A N 1
ATOM 690 C CA . ALA A 1 91 ? -15.499 -0.883 10.590 1.00 95.69 91 ALA A CA 1
ATOM 691 C C . ALA A 1 91 ? -14.985 -2.328 10.453 1.00 95.69 91 ALA A C 1
ATOM 693 O O . ALA A 1 91 ? -13.834 -2.533 10.079 1.00 95.69 91 ALA A O 1
ATOM 694 N N . GLU A 1 92 ? -15.859 -3.328 10.594 1.00 95.62 92 GLU A N 1
ATOM 695 C CA . GLU A 1 92 ? -15.494 -4.737 10.372 1.00 95.62 92 GLU A CA 1
ATOM 696 C C . GLU A 1 92 ? -15.079 -5.035 8.922 1.00 95.62 92 GLU A C 1
ATOM 698 O O . GLU A 1 92 ? -14.138 -5.794 8.673 1.00 95.62 92 GLU A O 1
ATOM 703 N N . SER A 1 93 ? -15.743 -4.416 7.937 1.00 95.44 93 SER A N 1
ATOM 704 C CA . SER A 1 93 ? -15.354 -4.570 6.530 1.00 95.44 93 SER A CA 1
ATOM 705 C C . SER A 1 93 ? -13.993 -3.929 6.243 1.00 95.44 93 SER A C 1
ATOM 707 O O . SER A 1 93 ? -13.181 -4.521 5.534 1.00 95.44 93 SER A O 1
ATOM 709 N N . ALA A 1 94 ? -13.710 -2.772 6.852 1.00 96.69 94 ALA A N 1
ATOM 710 C CA . ALA A 1 94 ? -12.437 -2.072 6.731 1.00 96.69 94 ALA A CA 1
ATOM 711 C C . ALA A 1 94 ? -11.300 -2.858 7.400 1.00 96.69 94 ALA A C 1
ATOM 713 O O . ALA A 1 94 ? -10.232 -3.024 6.814 1.00 96.69 94 ALA A O 1
ATOM 714 N N . ARG A 1 95 ? -11.555 -3.435 8.579 1.00 96.50 95 ARG A N 1
ATOM 715 C CA . ARG A 1 95 ? -10.626 -4.330 9.281 1.00 96.50 95 ARG A CA 1
ATOM 716 C C . ARG A 1 95 ? -10.323 -5.583 8.465 1.00 96.50 95 ARG A C 1
ATOM 718 O O . ARG A 1 95 ? -9.167 -5.965 8.302 1.00 96.50 95 ARG A O 1
ATOM 725 N N . THR A 1 96 ? -11.355 -6.194 7.889 1.00 96.69 96 THR A N 1
ATOM 726 C CA . THR A 1 96 ? -11.211 -7.357 7.005 1.00 96.69 96 THR A CA 1
ATOM 727 C C . THR A 1 96 ? -10.392 -7.011 5.759 1.00 96.69 96 THR A C 1
ATOM 729 O O . THR A 1 96 ? -9.481 -7.756 5.395 1.00 96.69 96 THR A O 1
ATOM 732 N N . GLN A 1 97 ? -10.674 -5.869 5.122 1.00 97.12 97 GLN A N 1
ATOM 733 C CA . GLN A 1 97 ? -9.891 -5.369 3.994 1.00 97.12 97 GLN A CA 1
ATOM 734 C C . GLN A 1 97 ? -8.423 -5.170 4.386 1.00 97.12 97 GLN A C 1
ATOM 736 O O . GLN A 1 97 ? -7.541 -5.619 3.657 1.00 97.12 97 GLN A O 1
ATOM 741 N N . TRP A 1 98 ? -8.159 -4.574 5.551 1.00 97.75 98 TRP A N 1
ATOM 742 C CA . TRP A 1 98 ? -6.804 -4.358 6.054 1.00 97.75 98 TRP A CA 1
ATOM 743 C C . TRP A 1 98 ? -6.033 -5.668 6.265 1.00 97.75 98 TRP A C 1
ATOM 745 O O . TRP A 1 98 ? -4.905 -5.801 5.794 1.00 97.75 98 TRP A O 1
ATOM 755 N N . LYS A 1 99 ? -6.657 -6.691 6.863 1.00 97.56 99 LYS A N 1
ATOM 756 C CA . LYS A 1 99 ? -6.029 -8.018 7.010 1.00 97.56 99 LYS A CA 1
ATOM 757 C C . LYS A 1 99 ? -5.698 -8.659 5.657 1.00 97.56 99 LYS A C 1
ATOM 759 O O . LYS A 1 99 ? -4.654 -9.294 5.518 1.00 97.56 99 LYS A O 1
ATOM 764 N N . TYR A 1 100 ? -6.537 -8.467 4.637 1.00 97.56 100 TYR A N 1
ATOM 765 C CA . TYR A 1 100 ? -6.217 -8.921 3.279 1.00 97.56 100 TYR A CA 1
ATOM 766 C C . TYR A 1 100 ? -5.132 -8.085 2.598 1.00 97.56 100 TYR A C 1
ATOM 768 O O . TYR A 1 100 ? -4.327 -8.639 1.848 1.00 97.56 100 TYR A O 1
ATOM 776 N N . ALA A 1 101 ? -5.079 -6.781 2.862 1.00 97.81 101 ALA A N 1
ATOM 777 C CA . ALA A 1 101 ? -4.014 -5.911 2.377 1.00 97.81 101 ALA A CA 1
ATOM 778 C C . ALA A 1 101 ? -2.653 -6.328 2.954 1.00 97.81 101 ALA A C 1
ATOM 780 O O . ALA A 1 101 ? -1.693 -6.445 2.197 1.00 97.81 101 ALA A O 1
ATOM 781 N N . LEU A 1 102 ? -2.589 -6.660 4.247 1.00 97.69 102 LEU A N 1
ATOM 782 C CA . LEU A 1 102 ? -1.392 -7.208 4.895 1.00 97.69 102 LEU A CA 1
ATOM 783 C C . LEU A 1 102 ? -0.913 -8.498 4.230 1.00 97.69 102 LEU A C 1
ATOM 785 O O . LEU A 1 102 ? 0.243 -8.585 3.825 1.00 97.69 102 LEU A O 1
ATOM 789 N N . ALA A 1 103 ? -1.815 -9.467 4.045 1.00 97.44 103 ALA A N 1
ATOM 790 C CA . ALA A 1 103 ? -1.480 -10.713 3.360 1.00 97.44 103 ALA A CA 1
ATOM 791 C C . ALA A 1 103 ? -0.972 -10.456 1.930 1.00 97.44 103 ALA A C 1
ATOM 793 O O . ALA A 1 103 ? 0.030 -11.032 1.517 1.00 97.44 103 ALA A O 1
ATOM 794 N N . THR A 1 104 ? -1.607 -9.528 1.206 1.00 96.81 104 THR A N 1
ATOM 795 C CA . THR A 1 104 ? -1.191 -9.140 -0.151 1.00 96.81 104 THR A CA 1
ATOM 796 C C . THR A 1 104 ? 0.209 -8.522 -0.163 1.00 96.81 104 THR A C 1
ATOM 798 O O . THR A 1 104 ? 0.989 -8.815 -1.066 1.00 96.81 104 THR A O 1
ATOM 801 N N . LEU A 1 105 ? 0.550 -7.681 0.821 1.00 97.38 105 LEU A N 1
ATOM 802 C CA . LEU A 1 105 ? 1.885 -7.089 0.942 1.00 97.38 105 LEU A CA 1
ATOM 803 C C . LEU A 1 105 ? 2.945 -8.134 1.292 1.00 97.38 105 LEU A C 1
ATOM 805 O O . LEU A 1 105 ? 4.027 -8.116 0.707 1.00 97.38 105 LEU A O 1
ATOM 809 N N . ASP A 1 106 ? 2.646 -9.051 2.210 1.00 96.88 106 ASP A N 1
ATOM 810 C CA . ASP A 1 106 ? 3.555 -10.141 2.571 1.00 96.88 106 ASP A CA 1
ATOM 811 C C . ASP A 1 106 ? 3.812 -11.079 1.381 1.00 96.88 106 ASP A C 1
ATOM 813 O O . ASP A 1 106 ? 4.954 -11.471 1.136 1.00 96.88 106 ASP A O 1
ATOM 817 N N . GLU A 1 107 ? 2.768 -11.420 0.620 1.00 95.81 107 GLU A N 1
ATOM 818 C CA . GLU A 1 107 ? 2.875 -12.182 -0.630 1.00 95.81 107 GLU A CA 1
ATOM 819 C C . GLU A 1 107 ? 3.694 -11.425 -1.680 1.00 95.81 107 GLU A C 1
ATOM 821 O O . GLU A 1 107 ? 4.610 -11.995 -2.267 1.00 95.81 107 GLU A O 1
ATOM 826 N N . LEU A 1 108 ? 3.429 -10.127 -1.876 1.00 95.31 108 LEU A N 1
ATOM 827 C CA . LEU A 1 108 ? 4.162 -9.292 -2.831 1.00 95.31 108 LEU A CA 1
ATOM 828 C C . LEU A 1 108 ? 5.667 -9.258 -2.532 1.00 95.31 108 LEU A C 1
ATOM 830 O O . LEU A 1 108 ? 6.474 -9.348 -3.456 1.00 95.31 108 LEU A O 1
ATOM 834 N N . GLY A 1 109 ? 6.053 -9.156 -1.258 1.00 94.12 109 GLY A N 1
ATOM 835 C CA . GLY A 1 109 ? 7.462 -9.183 -0.860 1.00 94.12 109 GLY A CA 1
ATOM 836 C C . GLY A 1 109 ? 8.124 -10.549 -1.071 1.00 94.12 109 GLY A C 1
ATOM 837 O O . GLY A 1 109 ? 9.263 -10.610 -1.540 1.00 94.12 109 GLY A O 1
ATOM 838 N N . LYS A 1 110 ? 7.416 -11.648 -0.766 1.00 95.81 110 LYS A N 1
ATOM 839 C CA . LYS A 1 110 ? 7.917 -13.025 -0.946 1.00 95.81 110 LYS A CA 1
ATOM 840 C C . LYS A 1 110 ? 8.077 -13.391 -2.419 1.00 95.81 110 LYS A C 1
ATOM 842 O O . LYS A 1 110 ? 9.130 -13.883 -2.817 1.00 95.81 110 LYS A O 1
ATOM 847 N N . ASP A 1 111 ? 7.067 -13.083 -3.224 1.00 94.88 111 ASP A N 1
ATOM 848 C CA . ASP A 1 111 ? 6.984 -13.472 -4.632 1.00 94.88 111 ASP A CA 1
ATOM 849 C C . ASP A 1 111 ? 7.436 -12.348 -5.575 1.00 94.88 111 ASP A C 1
ATOM 851 O O . ASP A 1 111 ? 7.061 -12.317 -6.751 1.00 94.88 111 ASP A O 1
ATOM 855 N N . TRP A 1 112 ? 8.266 -11.421 -5.078 1.00 96.00 112 TRP A N 1
ATOM 856 C CA . TRP A 1 112 ? 8.660 -10.216 -5.809 1.00 96.00 112 TRP A CA 1
ATOM 857 C C . TRP A 1 112 ? 9.191 -10.518 -7.212 1.00 96.00 112 TRP A C 1
ATOM 859 O O . TRP A 1 112 ? 8.777 -9.883 -8.173 1.00 96.00 112 TRP A O 1
ATOM 869 N N . SER A 1 113 ? 10.070 -11.514 -7.359 1.00 94.38 113 SER A N 1
ATOM 870 C CA . SER A 1 113 ? 10.647 -11.896 -8.658 1.00 94.38 113 SER A CA 1
ATOM 871 C C . SER A 1 113 ? 9.607 -12.385 -9.669 1.00 94.38 113 SER A C 1
ATOM 873 O O . SER A 1 113 ? 9.807 -12.227 -10.870 1.00 94.38 113 SER A O 1
ATOM 875 N N . THR A 1 114 ? 8.498 -12.953 -9.192 1.00 93.44 114 THR A N 1
ATOM 876 C CA . THR A 1 114 ? 7.396 -13.444 -10.028 1.00 93.44 114 THR A CA 1
ATOM 877 C C . THR A 1 114 ? 6.445 -12.315 -10.409 1.00 93.44 114 THR A C 1
ATOM 879 O O . THR A 1 114 ? 5.920 -12.303 -11.518 1.00 93.44 114 THR A O 1
ATOM 882 N N . VAL A 1 115 ? 6.214 -11.357 -9.508 1.00 90.69 115 VAL A N 1
ATOM 883 C CA . VAL A 1 115 ? 5.306 -10.223 -9.746 1.00 90.69 115 VAL A CA 1
ATOM 884 C C . VAL A 1 115 ? 5.979 -9.107 -10.543 1.00 90.69 115 VAL A C 1
ATOM 886 O O . VAL A 1 115 ? 5.337 -8.459 -11.367 1.00 90.69 115 VAL A O 1
ATOM 889 N N . ALA A 1 116 ? 7.273 -8.876 -10.329 1.00 90.75 116 ALA A N 1
ATOM 890 C CA . ALA A 1 116 ? 8.028 -7.763 -10.892 1.00 90.75 116 ALA A CA 1
ATOM 891 C C . ALA A 1 116 ? 8.428 -7.969 -12.368 1.00 90.75 116 ALA A C 1
ATOM 893 O O . ALA A 1 116 ? 9.525 -7.599 -12.785 1.00 90.75 116 ALA A O 1
ATOM 894 N N . THR A 1 117 ? 7.532 -8.533 -13.183 1.00 91.81 117 THR A N 1
ATOM 895 C CA . THR A 1 117 ? 7.717 -8.667 -14.638 1.00 91.81 117 THR A CA 1
ATOM 896 C C . THR A 1 117 ? 7.545 -7.340 -15.380 1.00 91.81 117 THR A C 1
ATOM 898 O O . THR A 1 117 ? 7.885 -7.238 -16.556 1.00 91.81 117 THR A O 1
ATOM 901 N N . GLY A 1 118 ? 6.997 -6.324 -14.711 1.00 92.94 118 GLY A N 1
ATOM 902 C CA . GLY A 1 118 ? 6.795 -4.978 -15.233 1.00 92.94 118 GLY A CA 1
ATOM 903 C C . GLY A 1 118 ? 6.177 -4.060 -14.180 1.00 92.94 118 GLY A C 1
ATOM 904 O O . GLY A 1 118 ? 5.700 -4.521 -13.143 1.00 92.94 118 GLY A O 1
ATOM 905 N N . GLY A 1 119 ? 6.172 -2.757 -14.458 1.00 96.06 119 GLY A N 1
ATOM 906 C CA . GLY A 1 119 ? 5.618 -1.752 -13.553 1.00 96.06 119 GLY A CA 1
ATOM 907 C C . GLY A 1 119 ? 4.132 -1.959 -13.277 1.00 96.06 119 GLY A C 1
ATOM 908 O O . GLY A 1 119 ? 3.713 -1.998 -12.125 1.00 96.06 119 GLY A O 1
ATOM 909 N N . ASP A 1 120 ? 3.333 -2.182 -14.319 1.00 96.88 120 ASP A N 1
ATOM 910 C CA . ASP A 1 120 ? 1.883 -2.383 -14.180 1.00 96.88 120 ASP A CA 1
ATOM 911 C C . ASP A 1 120 ? 1.507 -3.610 -13.333 1.00 96.88 120 ASP A C 1
ATOM 913 O O . ASP A 1 120 ? 0.558 -3.553 -12.553 1.00 96.88 120 ASP A O 1
ATOM 917 N N . ALA A 1 121 ? 2.277 -4.699 -13.400 1.00 96.56 121 ALA A N 1
ATOM 918 C CA . ALA A 1 121 ? 2.031 -5.877 -12.565 1.00 96.56 121 ALA A CA 1
ATOM 919 C C . ALA A 1 121 ? 2.162 -5.553 -11.064 1.00 96.56 121 ALA A C 1
ATOM 921 O O . ALA A 1 121 ? 1.334 -5.982 -10.256 1.00 96.56 121 ALA A O 1
ATOM 922 N N . ILE A 1 122 ? 3.151 -4.728 -10.705 1.00 97.62 122 ILE A N 1
ATOM 923 C CA . ILE A 1 122 ? 3.337 -4.228 -9.338 1.00 97.62 122 ILE A CA 1
ATOM 924 C C . ILE A 1 122 ? 2.162 -3.319 -8.953 1.00 97.62 122 ILE A C 1
ATOM 926 O O . ILE A 1 122 ? 1.555 -3.511 -7.903 1.00 97.62 122 ILE A O 1
ATOM 930 N N . ARG A 1 123 ? 1.774 -2.379 -9.821 1.00 97.94 123 ARG A N 1
ATOM 931 C CA . ARG A 1 123 ? 0.687 -1.412 -9.567 1.00 97.94 123 ARG A CA 1
ATOM 932 C C . ARG A 1 123 ? -0.678 -2.071 -9.377 1.00 97.94 123 ARG A C 1
ATOM 934 O O . ARG A 1 123 ? -1.471 -1.635 -8.542 1.00 97.94 123 ARG A O 1
ATOM 941 N N . ILE A 1 124 ? -0.938 -3.166 -10.094 1.00 97.00 124 ILE A N 1
ATOM 942 C CA . ILE A 1 124 ? -2.134 -3.994 -9.892 1.00 97.00 124 ILE A CA 1
ATOM 943 C C . ILE A 1 124 ? -2.147 -4.584 -8.481 1.00 97.00 124 ILE A C 1
ATOM 945 O O . ILE A 1 124 ? -3.172 -4.525 -7.802 1.00 97.00 124 ILE A O 1
ATOM 949 N N . LYS A 1 125 ? -1.017 -5.121 -8.004 1.00 97.25 125 LYS A N 1
ATOM 950 C CA . LYS A 1 125 ? -0.908 -5.651 -6.635 1.00 97.25 125 LYS A CA 1
ATOM 951 C C . LYS A 1 125 ? -1.004 -4.550 -5.582 1.00 97.25 125 LYS A C 1
ATOM 953 O O . LYS A 1 125 ? -1.706 -4.747 -4.594 1.00 97.25 125 LYS A O 1
ATOM 958 N N . LEU A 1 126 ? -0.411 -3.383 -5.828 1.00 97.50 126 LEU A N 1
ATOM 959 C CA . LEU A 1 126 ? -0.525 -2.200 -4.967 1.00 97.50 126 LEU A CA 1
ATOM 960 C C . LEU A 1 126 ? -1.933 -1.582 -4.945 1.00 97.50 126 LEU A C 1
ATOM 962 O O . LEU A 1 126 ? -2.201 -0.713 -4.124 1.00 97.50 126 LEU A O 1
ATOM 966 N N . GLY A 1 127 ? -2.842 -2.014 -5.826 1.00 97.19 127 GLY A N 1
ATOM 967 C CA . GLY A 1 127 ? -4.205 -1.484 -5.892 1.00 97.19 127 GLY A CA 1
ATOM 968 C C . GLY A 1 127 ? -4.297 -0.056 -6.425 1.00 97.19 127 GLY A C 1
ATOM 969 O O . GLY A 1 127 ? -5.345 0.572 -6.298 1.00 97.19 127 GLY A O 1
ATOM 970 N N . THR A 1 128 ? -3.228 0.453 -7.041 1.00 97.19 128 THR A N 1
ATOM 971 C CA . THR A 1 128 ? -3.205 1.751 -7.734 1.00 97.19 128 THR A CA 1
ATOM 972 C C . THR A 1 128 ? -3.620 1.629 -9.200 1.00 97.19 128 THR A C 1
ATOM 974 O O . THR A 1 128 ? -3.983 2.621 -9.834 1.00 97.19 128 THR A O 1
ATOM 977 N N . GLN A 1 129 ? -3.626 0.405 -9.735 1.00 96.50 129 GLN A N 1
ATOM 978 C CA . GLN A 1 129 ? -4.169 0.076 -11.046 1.00 96.50 129 GLN A CA 1
ATOM 979 C C . GLN A 1 129 ? -5.240 -1.013 -10.926 1.00 96.50 129 GLN A C 1
ATOM 981 O O . GLN A 1 129 ? -4.985 -2.120 -10.458 1.00 96.50 129 GLN A O 1
ATOM 986 N N . GLY A 1 130 ? -6.451 -0.707 -11.391 1.00 94.00 130 GLY A N 1
ATOM 987 C CA . GLY A 1 130 ? -7.604 -1.595 -11.242 1.00 94.00 130 GLY A CA 1
ATOM 988 C C . GLY A 1 130 ? -8.201 -1.560 -9.832 1.00 94.00 130 GLY A C 1
ATOM 989 O O . GLY A 1 130 ? -7.906 -0.672 -9.040 1.00 94.00 130 GLY A O 1
ATOM 990 N N . THR A 1 131 ? -9.091 -2.511 -9.543 1.00 94.31 131 THR A N 1
ATOM 991 C CA . THR A 1 131 ? -9.899 -2.524 -8.307 1.00 94.31 131 THR A CA 1
ATOM 992 C C . THR A 1 131 ? -9.872 -3.866 -7.575 1.00 94.31 131 THR A C 1
ATOM 994 O O . THR A 1 131 ? -10.614 -4.061 -6.621 1.00 94.31 131 THR A O 1
ATOM 997 N N . SER A 1 132 ? -9.081 -4.828 -8.054 1.00 92.69 132 SER A N 1
ATOM 998 C CA . SER A 1 132 ? -9.089 -6.206 -7.550 1.00 92.69 132 SER A CA 1
ATOM 999 C C . SER A 1 132 ? -8.217 -6.412 -6.314 1.00 92.69 132 SER A C 1
ATOM 1001 O O . SER A 1 132 ? -8.423 -7.382 -5.590 1.00 92.69 132 SER A O 1
ATOM 1003 N N . SER A 1 133 ? -7.221 -5.548 -6.098 1.00 96.56 133 SER A N 1
ATOM 1004 C CA . SER A 1 133 ? -6.338 -5.650 -4.937 1.00 96.56 133 SER A CA 1
ATOM 1005 C C . SER A 1 133 ? -7.049 -5.175 -3.667 1.00 96.56 133 SER A C 1
ATOM 1007 O O . SER A 1 133 ? -7.721 -4.144 -3.708 1.00 96.56 133 SER A O 1
ATOM 1009 N N . PRO A 1 134 ? -6.846 -5.843 -2.519 1.00 97.44 134 PRO A N 1
ATOM 1010 C CA . PRO A 1 134 ? -7.311 -5.353 -1.221 1.00 97.44 134 PRO A CA 1
ATOM 1011 C C . PRO A 1 134 ? -6.745 -3.979 -0.822 1.00 97.44 134 PRO A C 1
ATOM 1013 O O . PRO A 1 134 ? -7.329 -3.304 0.023 1.00 97.44 134 PRO A O 1
ATOM 1016 N N . LEU A 1 135 ? -5.636 -3.542 -1.434 1.00 97.56 135 LEU A N 1
ATOM 1017 C CA . LEU A 1 135 ? -5.069 -2.199 -1.242 1.00 97.56 135 LEU A CA 1
ATOM 1018 C C . LEU A 1 135 ? -5.835 -1.100 -1.999 1.00 97.56 135 LEU A C 1
ATOM 1020 O O . LEU A 1 135 ? -5.599 0.086 -1.771 1.00 97.56 135 LEU A O 1
ATOM 1024 N N . PHE A 1 136 ? -6.765 -1.462 -2.887 1.00 97.69 136 PHE A N 1
ATOM 1025 C CA . PHE A 1 136 ? -7.585 -0.487 -3.597 1.00 97.69 136 PHE A CA 1
ATOM 1026 C C . PHE A 1 136 ? -8.422 0.339 -2.609 1.00 97.69 136 PHE A C 1
ATOM 1028 O O . PHE A 1 136 ? -9.205 -0.206 -1.832 1.00 97.69 136 PHE A O 1
ATOM 1035 N N . GLN A 1 137 ? -8.273 1.666 -2.665 1.00 96.50 137 GLN A N 1
ATOM 1036 C CA . GLN A 1 137 ? -8.949 2.619 -1.769 1.00 96.50 137 GLN A CA 1
ATOM 1037 C C . GLN A 1 137 ? -8.705 2.350 -0.273 1.00 96.50 137 GLN A C 1
ATOM 1039 O O . GLN A 1 137 ? -9.604 2.527 0.554 1.00 96.50 137 GLN A O 1
ATOM 1044 N N . ILE A 1 138 ? -7.497 1.904 0.089 1.00 97.56 138 ILE A N 1
ATOM 1045 C CA . ILE A 1 138 ? -7.152 1.604 1.485 1.00 97.56 138 ILE A CA 1
ATOM 1046 C C . ILE A 1 138 ? -7.245 2.830 2.409 1.00 97.56 138 ILE A C 1
ATOM 1048 O O . ILE A 1 138 ? -7.535 2.692 3.594 1.00 97.56 138 ILE A O 1
ATOM 1052 N N . ASP A 1 139 ? -7.116 4.040 1.860 1.00 97.12 139 ASP A N 1
ATOM 1053 C CA . ASP A 1 139 ? -7.347 5.310 2.555 1.00 97.12 139 ASP A CA 1
ATOM 1054 C C . ASP A 1 139 ? -8.757 5.393 3.160 1.00 97.12 139 ASP A C 1
ATOM 1056 O O . ASP A 1 139 ? -8.941 5.861 4.287 1.00 97.12 139 ASP A O 1
ATOM 1060 N N . LYS A 1 140 ? -9.766 4.871 2.450 1.00 96.56 140 LYS A N 1
ATOM 1061 C CA . LYS A 1 140 ? -11.141 4.816 2.955 1.00 96.56 140 LYS A CA 1
ATOM 1062 C C . LYS A 1 140 ? -11.271 3.834 4.109 1.00 96.56 140 LYS A C 1
ATOM 1064 O O . LYS A 1 140 ? -11.973 4.137 5.070 1.00 96.56 140 LYS A O 1
ATOM 1069 N N . ALA A 1 141 ? -10.598 2.687 4.025 1.00 96.75 141 ALA A N 1
ATOM 1070 C CA . ALA A 1 141 ? -10.584 1.707 5.105 1.00 96.75 141 ALA A CA 1
ATOM 1071 C C . ALA A 1 141 ? -9.923 2.294 6.362 1.00 96.75 141 ALA A C 1
ATOM 1073 O O . ALA A 1 141 ? -10.501 2.214 7.443 1.00 96.75 141 ALA A O 1
ATOM 1074 N N . PHE A 1 142 ? -8.780 2.972 6.218 1.00 97.94 142 PHE A N 1
ATOM 1075 C CA . PHE A 1 142 ? -8.120 3.649 7.336 1.00 97.94 142 PHE A CA 1
ATOM 1076 C C . PHE A 1 142 ? -8.981 4.738 7.960 1.00 97.94 142 PHE A C 1
ATOM 1078 O O . PHE A 1 142 ? -9.070 4.805 9.182 1.00 97.94 142 PHE A O 1
ATOM 1085 N N . LYS A 1 143 ? -9.679 5.541 7.153 1.00 97.12 143 LYS A N 1
ATOM 1086 C CA . LYS A 1 143 ? -10.599 6.553 7.681 1.00 97.12 143 LYS A CA 1
ATOM 1087 C C . LYS A 1 143 ? -11.690 5.937 8.562 1.00 97.12 143 LYS A C 1
ATOM 1089 O O . LYS A 1 143 ? -11.977 6.469 9.627 1.00 97.12 143 LYS A O 1
ATOM 1094 N N . VAL A 1 144 ? -12.279 4.819 8.134 1.00 97.19 144 VAL A N 1
ATOM 1095 C CA . VAL A 1 144 ? -13.303 4.114 8.922 1.00 97.19 144 VAL A CA 1
ATOM 1096 C C . VAL A 1 144 ? -12.706 3.489 10.184 1.00 97.19 144 VAL A C 1
ATOM 1098 O O . VAL A 1 144 ? -13.323 3.569 11.239 1.00 97.19 144 VAL A O 1
ATOM 1101 N N . LEU A 1 145 ? -11.517 2.885 10.091 1.00 97.00 145 LEU A N 1
ATOM 1102 C CA . LEU A 1 145 ? -10.836 2.264 11.233 1.00 97.00 145 LEU A CA 1
ATOM 1103 C C . LEU A 1 145 ? -10.447 3.285 12.302 1.00 97.00 145 LEU A C 1
ATOM 1105 O O . LEU A 1 145 ? -10.666 3.042 13.484 1.00 97.00 145 LEU A O 1
ATOM 1109 N N . ARG A 1 146 ? -9.934 4.444 11.893 1.00 96.62 146 ARG A N 1
ATOM 1110 C CA . ARG A 1 146 ? -9.597 5.543 12.800 1.00 96.62 146 ARG A CA 1
ATOM 1111 C C . ARG A 1 146 ? -10.794 5.997 13.634 1.00 96.62 146 ARG A C 1
ATOM 1113 O O . ARG A 1 146 ? -10.638 6.307 14.805 1.00 96.62 146 ARG A O 1
ATOM 1120 N N . ASP A 1 147 ? -11.974 6.053 13.021 1.00 95.19 147 ASP A N 1
ATOM 1121 C CA . ASP A 1 147 ? -13.206 6.510 13.673 1.00 95.19 147 ASP A CA 1
ATOM 1122 C C . ASP A 1 147 ? -13.927 5.366 14.435 1.00 95.19 147 ASP A C 1
ATOM 1124 O O . ASP A 1 147 ? -15.055 5.548 14.897 1.00 95.19 147 ASP A O 1
ATOM 1128 N N . SER A 1 148 ? -13.308 4.180 14.546 1.00 95.81 148 SER A N 1
ATOM 1129 C CA . SER A 1 148 ? -13.881 2.973 15.161 1.00 95.81 148 SER A CA 1
ATOM 1130 C C . SER A 1 148 ? -13.282 2.646 16.532 1.00 95.81 148 SER A C 1
ATOM 1132 O O . SER A 1 148 ? -12.281 3.218 16.946 1.00 95.81 148 SER A O 1
ATOM 1134 N N . ASP A 1 149 ? -13.875 1.674 17.221 1.00 95.56 149 ASP A N 1
ATOM 1135 C CA . ASP A 1 149 ? -13.421 1.143 18.509 1.00 95.56 149 ASP A CA 1
ATOM 1136 C C . ASP A 1 149 ? -12.217 0.187 18.409 1.00 95.56 149 ASP A C 1
ATOM 1138 O O . ASP A 1 149 ? -11.648 -0.189 19.434 1.00 95.56 149 ASP A O 1
ATOM 1142 N N . TYR A 1 150 ? -11.785 -0.185 17.197 1.00 95.12 150 TYR A N 1
ATOM 1143 C CA . TYR A 1 150 ? -10.594 -1.024 17.002 1.00 95.12 150 TYR A CA 1
ATOM 1144 C C . TYR A 1 150 ? -9.274 -0.265 17.179 1.00 95.12 150 TYR A C 1
ATOM 1146 O O . TYR A 1 150 ? -8.234 -0.912 17.298 1.00 95.12 150 TYR A O 1
ATOM 1154 N N . VAL A 1 151 ? -9.303 1.072 17.177 1.00 96.12 151 VAL A N 1
ATOM 1155 C CA . VAL A 1 151 ? -8.122 1.940 17.281 1.00 96.12 151 VAL A CA 1
ATOM 1156 C C . VAL A 1 151 ? -8.209 2.756 18.568 1.00 96.12 151 VAL A C 1
ATOM 1158 O O . VAL A 1 151 ? -9.146 3.522 18.763 1.00 96.12 151 VAL A O 1
ATOM 1161 N N . GLU A 1 152 ? -7.220 2.603 19.450 1.00 93.19 152 GLU A N 1
ATOM 1162 C CA . GLU A 1 152 ? -7.173 3.348 20.719 1.00 93.19 152 GLU A CA 1
ATOM 1163 C C . GLU A 1 152 ? -6.452 4.690 20.585 1.00 93.19 152 GLU A C 1
ATOM 1165 O O . GLU A 1 152 ? -6.964 5.714 21.038 1.00 93.19 152 GLU A O 1
ATOM 1170 N N . ASP A 1 153 ? -5.279 4.695 19.946 1.00 95.56 153 ASP A N 1
ATOM 1171 C CA . ASP A 1 153 ? -4.514 5.911 19.671 1.00 95.56 153 ASP A CA 1
ATOM 1172 C C . ASP A 1 153 ? -4.774 6.382 18.238 1.00 95.56 153 ASP A C 1
ATOM 1174 O O . ASP A 1 153 ? -4.115 5.973 17.279 1.00 95.56 153 ASP A O 1
ATOM 1178 N N . PHE A 1 154 ? -5.784 7.239 18.089 1.00 94.94 154 PHE A N 1
ATOM 1179 C CA . PHE A 1 154 ? -6.181 7.750 16.780 1.00 94.94 154 PHE A CA 1
ATOM 1180 C C . PHE A 1 154 ? -5.111 8.644 16.135 1.00 94.94 154 PHE A C 1
ATOM 1182 O O . PHE A 1 154 ? -5.068 8.724 14.907 1.00 94.94 154 PHE A O 1
ATOM 1189 N N . ILE A 1 155 ? -4.282 9.332 16.933 1.00 96.81 155 ILE A N 1
ATOM 1190 C CA . ILE A 1 155 ? -3.258 10.254 16.424 1.00 96.81 155 ILE A CA 1
ATOM 1191 C C . ILE A 1 155 ? -2.128 9.427 15.831 1.00 96.81 155 ILE A C 1
ATOM 1193 O O . ILE A 1 155 ? -1.822 9.580 14.649 1.00 96.81 155 ILE A O 1
ATOM 1197 N N . GLU A 1 156 ? -1.577 8.494 16.610 1.00 97.44 156 GLU A N 1
ATOM 1198 C CA . GLU A 1 156 ? -0.471 7.661 16.140 1.00 97.44 156 GLU A CA 1
ATOM 1199 C C . GLU A 1 156 ? -0.895 6.779 14.955 1.00 97.44 156 GLU A C 1
ATOM 1201 O O . GLU A 1 156 ? -0.130 6.587 14.000 1.00 97.44 156 GLU A O 1
ATOM 1206 N N . PHE A 1 157 ? -2.138 6.281 14.974 1.00 98.31 157 PHE A N 1
ATOM 1207 C CA . PHE A 1 157 ? -2.711 5.552 13.847 1.00 98.31 157 PHE A CA 1
ATOM 1208 C C . PHE A 1 157 ? -2.797 6.422 12.589 1.00 98.31 157 PHE A C 1
ATOM 1210 O O . PHE A 1 157 ? -2.363 5.985 11.524 1.00 98.31 157 PHE A O 1
ATOM 1217 N N . GLN A 1 158 ? -3.333 7.645 12.692 1.00 98.12 158 GLN A N 1
ATOM 1218 C CA . GLN A 1 158 ? -3.477 8.549 11.548 1.00 98.12 158 GLN A CA 1
ATOM 1219 C C . GLN A 1 158 ? -2.111 8.925 10.959 1.00 98.12 158 GLN A C 1
ATOM 1221 O O . GLN A 1 158 ? -1.942 8.835 9.746 1.00 98.12 158 GLN A O 1
ATOM 1226 N N . GLU A 1 159 ? -1.130 9.274 11.793 1.00 98.38 159 GLU A N 1
ATOM 1227 C CA . GLU A 1 159 ? 0.230 9.603 11.344 1.00 98.38 159 GLU A CA 1
ATOM 1228 C C . GLU A 1 159 ? 0.885 8.410 10.634 1.00 98.38 159 GLU A C 1
ATOM 1230 O O . GLU A 1 159 ? 1.400 8.535 9.522 1.00 98.38 159 GLU A O 1
ATOM 1235 N N . THR A 1 160 ? 0.788 7.213 11.221 1.00 98.50 160 THR A N 1
ATOM 1236 C CA . THR A 1 160 ? 1.355 5.998 10.616 1.00 98.50 160 THR A CA 1
ATOM 1237 C C . THR A 1 160 ? 0.626 5.621 9.314 1.00 98.50 160 THR A C 1
ATOM 1239 O O . THR A 1 160 ? 1.252 5.157 8.358 1.00 98.50 160 THR A O 1
ATOM 1242 N N . ALA A 1 161 ? -0.691 5.837 9.235 1.00 98.44 161 ALA A N 1
ATOM 1243 C CA . ALA A 1 161 ? -1.481 5.598 8.028 1.00 98.44 161 ALA A CA 1
ATOM 1244 C C . ALA A 1 161 ? -1.131 6.588 6.903 1.00 98.44 161 ALA A C 1
ATOM 1246 O O . ALA A 1 161 ? -1.090 6.201 5.732 1.00 98.44 161 ALA A O 1
ATOM 1247 N N . GLU A 1 162 ? -0.831 7.844 7.238 1.00 98.56 162 GLU A N 1
ATOM 1248 C CA . GLU A 1 162 ? -0.330 8.841 6.288 1.00 98.56 162 GLU A CA 1
ATOM 1249 C C . GLU A 1 162 ? 1.062 8.474 5.770 1.00 98.56 162 GLU A C 1
ATOM 1251 O O . GLU A 1 162 ? 1.282 8.477 4.556 1.00 98.56 162 GLU A O 1
ATOM 1256 N N . GLU A 1 163 ? 1.979 8.070 6.653 1.00 98.62 163 GLU A N 1
ATOM 1257 C CA . GLU A 1 163 ? 3.297 7.563 6.257 1.00 98.62 163 GLU A CA 1
ATOM 1258 C C . GLU A 1 163 ? 3.182 6.351 5.322 1.00 98.62 163 GLU A C 1
ATOM 1260 O O . GLU A 1 163 ? 3.870 6.286 4.297 1.00 98.62 163 GLU A O 1
ATOM 1265 N N . PHE A 1 164 ? 2.270 5.420 5.624 1.00 98.75 164 PHE A N 1
ATOM 1266 C CA . PHE A 1 164 ? 1.981 4.272 4.763 1.00 98.75 164 PHE A CA 1
ATOM 1267 C C . PHE A 1 164 ? 1.472 4.718 3.386 1.00 98.75 164 PHE A C 1
ATOM 1269 O O . PHE A 1 164 ? 1.942 4.221 2.361 1.00 98.75 164 PHE A O 1
ATOM 1276 N N . GLY A 1 165 ? 0.545 5.680 3.341 1.00 98.50 165 GLY A N 1
ATOM 1277 C CA . GLY A 1 165 ? 0.025 6.241 2.093 1.00 98.50 165 GLY A CA 1
ATOM 1278 C C . GLY A 1 165 ? 1.108 6.919 1.247 1.00 98.50 165 GLY A C 1
ATOM 1279 O O . GLY A 1 165 ? 1.136 6.757 0.025 1.00 98.50 165 GLY A O 1
ATOM 1280 N N . LEU A 1 166 ? 2.047 7.624 1.882 1.00 98.62 166 LEU A N 1
ATOM 1281 C CA . LEU A 1 166 ? 3.200 8.216 1.202 1.00 98.62 166 LEU A CA 1
ATOM 1282 C C . LEU A 1 166 ? 4.145 7.146 0.642 1.00 98.62 166 LEU A C 1
ATOM 1284 O O . LEU A 1 166 ? 4.610 7.286 -0.490 1.00 98.62 166 LEU A O 1
ATOM 1288 N N . ALA A 1 167 ? 4.418 6.077 1.396 1.00 98.62 167 ALA A N 1
ATOM 1289 C CA . ALA A 1 167 ? 5.223 4.952 0.919 1.00 98.62 167 ALA A CA 1
ATOM 1290 C C . ALA A 1 167 ? 4.561 4.246 -0.278 1.00 98.62 167 ALA A C 1
ATOM 1292 O O . ALA A 1 167 ? 5.219 4.020 -1.293 1.00 98.62 167 ALA A O 1
ATOM 1293 N N . LEU A 1 168 ? 3.243 4.020 -0.222 1.00 98.62 168 LEU A N 1
ATOM 1294 C CA . LEU A 1 168 ? 2.453 3.499 -1.342 1.00 98.62 168 LEU A CA 1
ATOM 1295 C C . LEU A 1 168 ? 2.574 4.380 -2.594 1.00 98.62 168 LEU A C 1
ATOM 1297 O O . LEU A 1 168 ? 2.822 3.870 -3.687 1.00 98.62 168 LEU A O 1
ATOM 1301 N N . ALA A 1 169 ? 2.444 5.700 -2.445 1.00 98.62 169 ALA A N 1
ATOM 1302 C CA . ALA A 1 169 ? 2.559 6.635 -3.563 1.00 98.62 169 ALA A CA 1
ATOM 1303 C C . ALA A 1 169 ? 3.969 6.638 -4.184 1.00 98.62 169 ALA A C 1
ATOM 1305 O O . ALA A 1 169 ? 4.112 6.711 -5.408 1.00 98.62 169 ALA A O 1
ATOM 1306 N N . ARG A 1 170 ? 5.025 6.527 -3.364 1.00 98.69 170 ARG A N 1
ATOM 1307 C CA . ARG A 1 170 ? 6.405 6.395 -3.861 1.00 98.69 170 ARG A CA 1
ATOM 1308 C C . ARG A 1 170 ? 6.615 5.065 -4.583 1.00 98.69 170 ARG A C 1
ATOM 1310 O 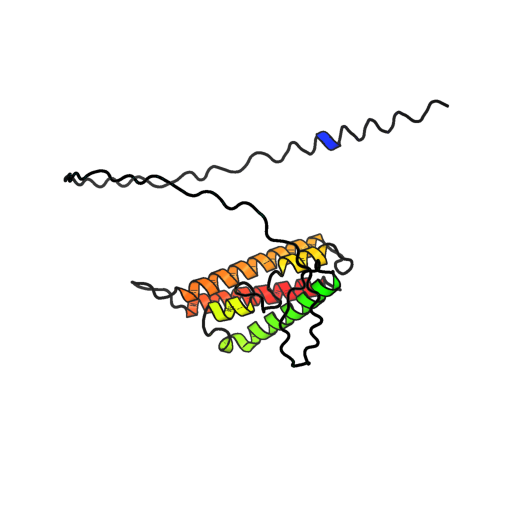O . ARG A 1 170 ? 7.166 5.071 -5.685 1.00 98.69 170 ARG A O 1
ATOM 1317 N N . ALA A 1 171 ? 6.130 3.959 -4.018 1.00 98.50 171 ALA A N 1
ATOM 1318 C CA . ALA A 1 171 ? 6.197 2.637 -4.637 1.00 98.50 171 ALA A CA 1
ATOM 1319 C C . ALA A 1 171 ? 5.510 2.615 -6.014 1.00 98.50 171 ALA A C 1
ATOM 1321 O O . ALA A 1 171 ? 6.110 2.138 -6.984 1.00 98.50 171 ALA A O 1
ATOM 1322 N N . ASP A 1 172 ? 4.301 3.182 -6.118 1.00 98.44 172 ASP A N 1
ATOM 1323 C CA . ASP A 1 172 ? 3.551 3.311 -7.375 1.00 98.44 172 ASP A CA 1
ATOM 1324 C C . ASP A 1 172 ? 4.267 4.209 -8.386 1.00 98.44 172 ASP A C 1
ATOM 1326 O O . ASP A 1 172 ? 4.396 3.830 -9.545 1.00 98.44 172 ASP A O 1
ATOM 1330 N N . SER A 1 173 ? 4.804 5.356 -7.961 1.00 98.44 173 SER A N 1
ATOM 1331 C CA . SER A 1 173 ? 5.543 6.266 -8.847 1.00 98.44 173 SER A CA 1
ATOM 1332 C C . SER A 1 173 ? 6.773 5.597 -9.474 1.00 98.44 173 SER A C 1
ATOM 1334 O O . SER A 1 173 ? 7.023 5.726 -10.680 1.00 98.44 173 SER A O 1
ATOM 1336 N N . MET A 1 174 ? 7.519 4.817 -8.684 1.00 98.25 174 MET A N 1
ATOM 1337 C CA . MET A 1 174 ? 8.647 4.030 -9.189 1.00 98.25 174 MET A CA 1
ATOM 1338 C C . MET A 1 174 ? 8.173 2.928 -10.142 1.00 98.25 174 MET A C 1
ATOM 1340 O O . MET A 1 174 ? 8.693 2.813 -11.251 1.00 98.25 174 MET A O 1
ATOM 1344 N N . ALA A 1 175 ? 7.142 2.165 -9.772 1.00 98.12 175 ALA A N 1
ATOM 1345 C CA . ALA A 1 175 ? 6.589 1.125 -10.637 1.00 98.12 175 ALA A CA 1
ATOM 1346 C C . ALA A 1 175 ? 6.070 1.705 -11.965 1.00 98.12 175 ALA A C 1
ATOM 1348 O O . ALA A 1 175 ? 6.398 1.199 -13.034 1.00 98.12 175 ALA A O 1
ATOM 1349 N N . TYR A 1 176 ? 5.342 2.820 -11.925 1.00 97.62 176 TYR A N 1
ATOM 1350 C CA . TYR A 1 176 ? 4.863 3.528 -13.109 1.00 97.62 176 TYR A CA 1
ATOM 1351 C C . TYR A 1 176 ? 6.021 3.971 -14.005 1.00 97.62 176 TYR A C 1
ATOM 1353 O O . TYR A 1 176 ? 5.984 3.745 -15.213 1.00 97.62 176 TYR A O 1
ATOM 1361 N N . SER A 1 177 ? 7.083 4.533 -13.419 1.00 96.81 177 SER A N 1
ATOM 1362 C CA . SER A 1 177 ? 8.277 4.963 -14.159 1.00 96.81 177 SER A CA 1
ATOM 1363 C C . SER A 1 177 ? 8.953 3.808 -14.905 1.00 96.81 177 SER A C 1
ATOM 1365 O O . SER A 1 177 ? 9.446 4.004 -16.018 1.00 96.81 177 SER A O 1
ATOM 1367 N N . ALA A 1 178 ? 8.922 2.591 -14.351 1.00 96.56 178 ALA A N 1
ATOM 1368 C CA . ALA A 1 178 ? 9.470 1.405 -15.008 1.00 96.56 178 ALA A CA 1
ATOM 1369 C C . ALA A 1 178 ? 8.791 1.092 -16.354 1.00 96.56 178 ALA A C 1
ATOM 1371 O O . ALA A 1 178 ? 9.453 0.587 -17.257 1.00 96.56 178 ALA A O 1
ATOM 1372 N N . ASN A 1 179 ? 7.508 1.432 -16.527 1.00 94.94 179 ASN A N 1
ATOM 1373 C CA . ASN A 1 179 ? 6.779 1.186 -17.778 1.00 94.94 179 ASN A CA 1
ATOM 1374 C C . ASN A 1 179 ? 7.241 2.076 -18.944 1.00 94.94 179 ASN A C 1
ATOM 1376 O O . ASN A 1 179 ? 6.991 1.748 -20.101 1.00 94.94 179 ASN A O 1
ATOM 1380 N N . PHE A 1 180 ? 7.897 3.203 -18.653 1.00 92.38 180 PHE A N 1
ATOM 1381 C CA . PHE A 1 180 ? 8.353 4.176 -19.657 1.00 92.38 180 PHE A CA 1
ATOM 1382 C C . PHE A 1 180 ? 9.880 4.254 -19.755 1.00 92.38 180 PHE A C 1
ATOM 1384 O O . PHE A 1 180 ? 10.428 5.067 -20.504 1.00 92.38 180 PHE A O 1
ATOM 1391 N N . ALA A 1 181 ? 10.583 3.414 -18.999 1.00 88.12 181 ALA A N 1
ATOM 1392 C CA . ALA A 1 181 ? 12.027 3.308 -19.061 1.00 88.12 181 ALA A CA 1
ATOM 1393 C C . ALA A 1 181 ? 12.447 2.676 -20.406 1.00 88.12 181 ALA A C 1
ATOM 1395 O O . ALA A 1 181 ? 12.025 1.573 -20.741 1.00 88.12 181 ALA A O 1
ATOM 1396 N N . GLY A 1 182 ? 13.262 3.389 -21.195 1.00 79.44 182 GLY A N 1
ATOM 1397 C CA . GLY A 1 182 ? 13.700 2.937 -22.530 1.00 79.44 182 GLY A CA 1
ATOM 1398 C C . GLY A 1 182 ? 13.772 4.004 -23.633 1.00 79.44 182 GLY A C 1
ATOM 1399 O O . GLY A 1 182 ? 14.006 3.659 -24.788 1.00 79.44 182 GLY A O 1
ATOM 1400 N N . GLY A 1 183 ? 13.572 5.289 -23.312 1.00 82.75 183 GLY A N 1
ATOM 1401 C CA . GLY A 1 183 ? 13.647 6.396 -24.280 1.00 82.75 183 GLY A CA 1
ATOM 1402 C C . GLY A 1 183 ? 15.020 6.599 -24.950 1.00 82.75 183 GLY A C 1
ATOM 1403 O O . GLY A 1 183 ? 16.012 5.952 -24.619 1.00 82.75 183 GLY A O 1
ATOM 1404 N N . SER A 1 184 ? 15.094 7.537 -25.901 1.00 79.50 184 SER A N 1
ATOM 1405 C CA . SER A 1 184 ? 16.323 7.818 -26.659 1.00 79.50 184 SER A CA 1
ATOM 1406 C C . SER A 1 184 ? 17.457 8.359 -25.776 1.00 79.50 184 SER A C 1
ATOM 1408 O O . SER A 1 184 ? 17.234 9.258 -24.966 1.00 79.50 184 SER A O 1
ATOM 1410 N N . GLY A 1 185 ? 18.689 7.885 -25.995 1.00 86.94 185 GLY A N 1
ATOM 1411 C CA . GLY A 1 185 ? 19.899 8.361 -25.315 1.00 86.94 185 GLY A CA 1
ATOM 1412 C C . GLY A 1 185 ? 20.531 7.291 -24.424 1.00 86.94 185 GLY A C 1
ATOM 1413 O O . GLY A 1 185 ? 20.771 6.176 -24.880 1.00 86.94 185 GLY A O 1
ATOM 1414 N N . LYS A 1 186 ? 20.813 7.637 -23.160 1.00 84.12 186 LYS A N 1
ATOM 1415 C CA . LYS A 1 186 ? 21.251 6.704 -22.105 1.00 84.12 186 LYS A CA 1
ATOM 1416 C C . LYS A 1 186 ? 20.101 6.488 -21.109 1.00 84.12 186 LYS A C 1
ATOM 1418 O O . LYS A 1 186 ? 20.137 7.078 -20.029 1.00 84.12 186 LYS A O 1
ATOM 1423 N N . PRO A 1 187 ? 19.042 5.748 -21.483 1.00 90.38 187 PRO A N 1
ATOM 1424 C CA . PRO A 1 187 ? 17.896 5.556 -20.609 1.00 90.38 187 PRO A CA 1
ATOM 1425 C C . PRO A 1 187 ? 18.286 4.752 -19.367 1.00 90.38 187 PRO A C 1
ATOM 1427 O O . PRO A 1 187 ? 19.037 3.779 -19.446 1.00 90.38 187 PRO A O 1
ATOM 1430 N N . THR A 1 188 ? 17.732 5.140 -18.223 1.00 93.00 188 THR A N 1
ATOM 1431 C CA . THR A 1 188 ? 17.740 4.305 -17.021 1.00 93.00 188 THR A CA 1
ATOM 1432 C C . THR A 1 188 ? 16.941 3.029 -17.310 1.00 93.00 188 THR A C 1
ATOM 1434 O O . THR A 1 188 ? 15.827 3.138 -17.828 1.00 93.00 188 THR A O 1
ATOM 1437 N N . PRO A 1 189 ? 17.466 1.828 -17.012 1.00 94.06 189 PRO A N 1
ATOM 1438 C CA . PRO A 1 189 ? 16.759 0.583 -17.295 1.00 94.06 189 PRO A CA 1
ATOM 1439 C C . PRO A 1 189 ? 15.512 0.425 -16.401 1.00 94.06 189 PRO A C 1
ATOM 1441 O O . PRO A 1 189 ? 15.556 0.830 -15.237 1.00 94.06 189 PRO A O 1
ATOM 1444 N N . PRO A 1 190 ? 14.429 -0.226 -16.877 1.00 95.12 190 PRO A N 1
ATOM 1445 C CA . PRO A 1 190 ? 13.228 -0.494 -16.073 1.00 95.12 190 PRO A CA 1
ATOM 1446 C C . PRO A 1 190 ? 13.520 -1.177 -14.733 1.00 95.12 190 PRO A C 1
ATOM 1448 O O . PRO A 1 190 ? 12.915 -0.840 -13.717 1.00 95.12 190 PRO A O 1
ATOM 1451 N N . ALA A 1 191 ? 14.498 -2.091 -14.722 1.00 95.50 191 ALA A N 1
ATOM 1452 C CA . ALA A 1 191 ? 14.922 -2.833 -13.537 1.00 95.50 191 ALA A CA 1
ATOM 1453 C C . ALA A 1 191 ? 15.308 -1.916 -12.364 1.00 95.50 191 ALA A C 1
ATOM 1455 O O . ALA A 1 191 ? 14.959 -2.208 -11.227 1.00 95.50 191 ALA A O 1
ATOM 1456 N N . PHE A 1 192 ? 15.937 -0.767 -12.637 1.00 96.12 192 PHE A N 1
ATOM 1457 C CA . PHE A 1 192 ? 16.302 0.200 -11.598 1.00 96.12 192 PHE A CA 1
ATOM 1458 C C . PHE A 1 192 ? 15.071 0.731 -10.853 1.00 96.12 192 PHE A C 1
ATOM 1460 O O . PHE A 1 192 ? 15.054 0.807 -9.627 1.00 96.12 192 PHE A O 1
ATOM 1467 N N . TYR A 1 193 ? 14.021 1.091 -11.591 1.00 97.69 193 TYR A N 1
ATOM 1468 C CA . TYR A 1 193 ? 12.786 1.603 -11.002 1.00 97.69 193 TYR A CA 1
ATOM 1469 C C . TYR A 1 193 ? 11.997 0.504 -10.287 1.00 97.69 193 TYR A C 1
ATOM 1471 O O . TYR A 1 193 ? 11.428 0.749 -9.226 1.00 97.69 193 TYR A O 1
ATOM 1479 N N . ILE A 1 194 ? 12.014 -0.717 -10.824 1.00 97.62 194 ILE A N 1
ATOM 1480 C CA . ILE A 1 194 ? 11.434 -1.893 -10.168 1.00 97.62 194 ILE A CA 1
ATOM 1481 C C . ILE A 1 194 ? 12.118 -2.142 -8.817 1.00 97.62 194 ILE A C 1
ATOM 1483 O O . ILE A 1 194 ? 11.439 -2.285 -7.805 1.00 97.62 194 ILE A O 1
ATOM 1487 N N . GLU A 1 195 ? 13.449 -2.125 -8.757 1.00 97.50 195 GLU A N 1
ATOM 1488 C CA . G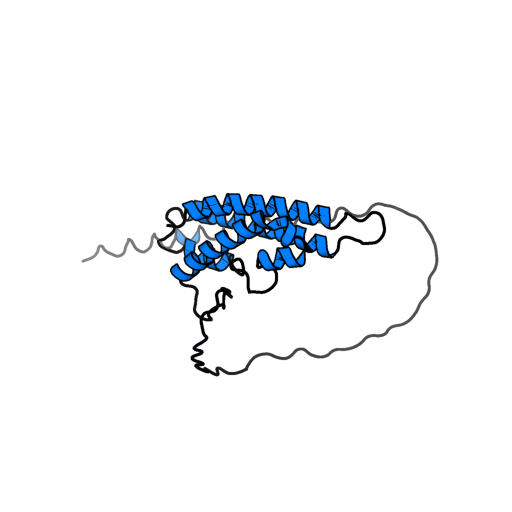LU A 1 195 ? 14.192 -2.287 -7.501 1.00 97.50 195 GLU A CA 1
ATOM 1489 C C . GLU A 1 195 ? 13.891 -1.167 -6.497 1.00 97.50 195 GLU A C 1
ATOM 1491 O O . GLU A 1 195 ? 13.707 -1.434 -5.311 1.00 97.50 195 GLU A O 1
ATOM 1496 N N . LYS A 1 196 ? 13.774 0.085 -6.957 1.00 98.25 196 LYS A N 1
ATOM 1497 C CA . LYS A 1 196 ? 13.362 1.206 -6.098 1.00 98.25 196 LYS A CA 1
ATOM 1498 C C . LYS A 1 196 ? 11.944 1.037 -5.562 1.00 98.25 196 LYS A C 1
ATOM 1500 O O . LYS A 1 196 ? 11.718 1.303 -4.388 1.00 98.25 196 LYS A O 1
ATOM 1505 N N . SER A 1 197 ? 11.016 0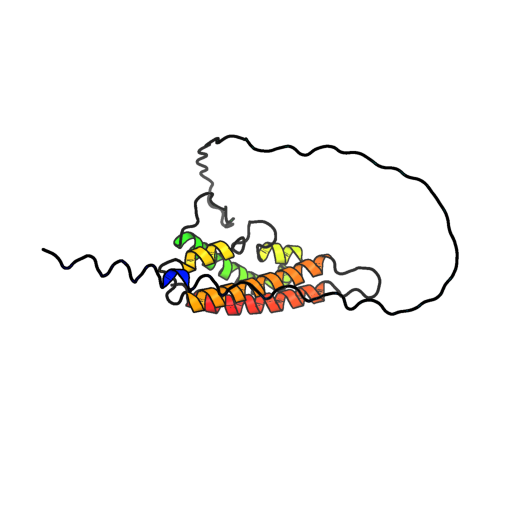.558 -6.389 1.00 98.31 197 SER A N 1
ATOM 1506 C CA . SER A 1 197 ? 9.654 0.238 -5.956 1.00 98.31 197 SER A CA 1
ATOM 1507 C C . SER A 1 197 ? 9.659 -0.826 -4.854 1.00 98.31 197 SER A C 1
ATOM 1509 O O . SER A 1 197 ? 8.955 -0.665 -3.863 1.00 98.31 197 SER A O 1
ATOM 1511 N N . LYS A 1 198 ? 10.523 -1.848 -4.957 1.00 98.38 198 LYS A N 1
ATOM 1512 C CA . LYS A 1 198 ? 10.671 -2.878 -3.917 1.00 98.38 198 LYS A CA 1
ATOM 1513 C C . LYS A 1 198 ? 11.042 -2.294 -2.557 1.00 98.38 198 LYS A C 1
ATOM 1515 O O . LYS A 1 198 ? 10.428 -2.650 -1.562 1.00 98.38 198 LYS A O 1
ATOM 1520 N N . ILE A 1 199 ? 12.018 -1.387 -2.524 1.00 98.31 199 ILE A N 1
ATOM 1521 C CA . ILE A 1 199 ? 12.470 -0.753 -1.276 1.00 98.31 199 ILE A CA 1
ATOM 1522 C C . ILE A 1 199 ? 11.308 -0.020 -0.592 1.00 98.31 199 ILE A C 1
ATOM 1524 O O . ILE A 1 199 ? 11.145 -0.108 0.621 1.00 98.31 199 ILE A O 1
ATOM 1528 N N . GLU A 1 200 ? 10.476 0.675 -1.368 1.00 98.44 200 GLU A N 1
ATOM 1529 C CA . GLU A 1 200 ? 9.293 1.351 -0.829 1.00 98.44 200 GLU A CA 1
ATOM 1530 C C . GLU A 1 200 ? 8.223 0.351 -0.361 1.00 98.44 200 GLU A C 1
ATOM 1532 O O . GLU A 1 200 ? 7.566 0.596 0.646 1.00 98.44 200 GLU A O 1
ATOM 1537 N N . VAL A 1 201 ? 8.072 -0.799 -1.028 1.00 98.31 201 VAL A N 1
ATOM 1538 C CA . VAL A 1 201 ? 7.187 -1.887 -0.571 1.00 98.31 201 VAL A CA 1
ATOM 1539 C C . VAL A 1 201 ? 7.682 -2.513 0.735 1.00 98.31 201 VAL A C 1
ATOM 1541 O O . VAL A 1 201 ? 6.870 -2.784 1.619 1.00 98.31 201 VAL A O 1
ATOM 1544 N N . ASP A 1 202 ? 8.990 -2.694 0.905 1.00 98.31 202 ASP A N 1
ATOM 1545 C CA . ASP A 1 202 ? 9.571 -3.178 2.163 1.00 98.31 202 ASP A CA 1
ATOM 1546 C C . ASP A 1 202 ? 9.292 -2.180 3.309 1.00 98.31 202 ASP A C 1
ATOM 1548 O O . ASP A 1 202 ? 8.935 -2.572 4.425 1.00 98.31 202 ASP A O 1
ATOM 1552 N N . GLU A 1 203 ? 9.362 -0.876 3.025 1.00 98.31 203 GLU A N 1
ATOM 1553 C CA . GLU A 1 203 ? 8.975 0.168 3.979 1.00 98.31 203 GLU A CA 1
ATOM 1554 C C . GLU A 1 203 ? 7.468 0.147 4.281 1.00 98.31 203 GLU A C 1
ATOM 1556 O O . GLU A 1 203 ? 7.062 0.230 5.444 1.00 98.31 203 GLU A O 1
ATOM 1561 N N . MET A 1 204 ? 6.622 -0.059 3.267 1.00 98.38 204 MET A N 1
ATOM 1562 C CA . MET A 1 204 ? 5.187 -0.265 3.474 1.00 98.38 204 MET A CA 1
ATOM 1563 C C . MET A 1 204 ? 4.916 -1.464 4.384 1.00 98.38 204 MET A C 1
ATOM 1565 O O . MET A 1 204 ? 4.059 -1.363 5.253 1.00 98.38 204 MET A O 1
ATOM 1569 N N . GLN A 1 205 ? 5.633 -2.583 4.235 1.00 98.38 205 GLN A N 1
ATOM 1570 C CA . GLN A 1 205 ? 5.479 -3.750 5.113 1.00 98.38 205 GLN A CA 1
ATOM 1571 C C . GLN A 1 205 ? 5.848 -3.427 6.566 1.00 98.38 205 GLN A C 1
ATOM 1573 O O . GLN A 1 205 ? 5.181 -3.891 7.494 1.00 98.38 205 GLN A O 1
ATOM 1578 N N . ARG A 1 206 ? 6.897 -2.624 6.786 1.00 98.44 206 ARG A N 1
ATOM 1579 C CA . ARG A 1 206 ? 7.289 -2.163 8.126 1.00 98.44 206 ARG A CA 1
ATOM 1580 C C . ARG A 1 206 ? 6.181 -1.322 8.764 1.00 98.44 206 ARG A C 1
ATOM 1582 O O . ARG A 1 206 ? 5.786 -1.598 9.897 1.00 98.44 206 ARG A O 1
ATOM 1589 N N . LEU A 1 207 ? 5.662 -0.338 8.031 1.00 98.38 207 LEU A N 1
ATOM 1590 C CA . LEU A 1 207 ? 4.564 0.526 8.477 1.00 98.38 207 LEU A CA 1
ATOM 1591 C C . LEU A 1 207 ? 3.270 -0.268 8.687 1.00 98.38 207 LEU A C 1
ATOM 1593 O O . LEU A 1 207 ? 2.572 -0.062 9.674 1.00 98.38 207 LEU A O 1
ATOM 1597 N N . ALA A 1 208 ? 2.988 -1.236 7.817 1.00 98.00 208 ALA A N 1
ATOM 1598 C CA . ALA A 1 208 ? 1.813 -2.088 7.917 1.00 98.00 208 ALA A CA 1
ATOM 159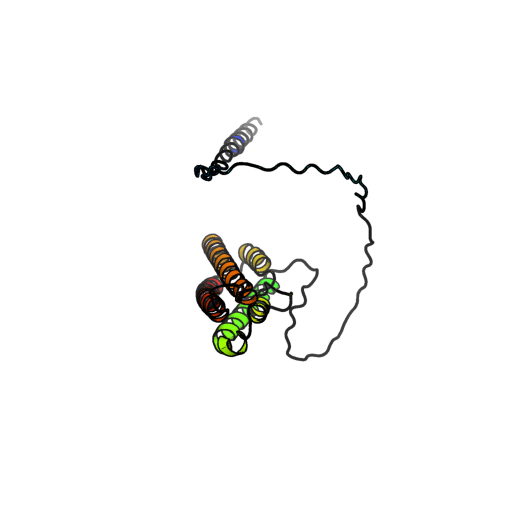9 C C . ALA A 1 208 ? 1.835 -2.953 9.184 1.00 98.00 208 ALA A C 1
ATOM 1601 O O . ALA A 1 208 ? 0.819 -3.073 9.857 1.00 98.00 208 ALA A O 1
ATOM 1602 N N . LYS A 1 209 ? 2.995 -3.493 9.579 1.00 97.94 209 LYS A N 1
ATOM 1603 C CA . LYS A 1 209 ? 3.138 -4.207 10.861 1.00 97.94 209 LYS A CA 1
ATOM 1604 C C . LYS A 1 209 ? 2.895 -3.294 12.062 1.00 97.94 209 LYS A C 1
ATOM 1606 O O . LYS A 1 209 ? 2.293 -3.730 13.038 1.00 97.94 209 LYS A O 1
ATOM 1611 N N . LYS A 1 210 ? 3.345 -2.035 11.987 1.00 97.88 210 LYS A N 1
ATOM 1612 C CA . LYS A 1 210 ? 3.084 -1.030 13.028 1.00 97.88 210 LYS A CA 1
ATOM 1613 C C . LYS A 1 210 ? 1.581 -0.744 13.139 1.00 97.88 210 LYS A C 1
ATOM 1615 O O . LYS A 1 210 ? 1.031 -0.846 14.229 1.00 97.88 210 LYS A O 1
ATOM 1620 N N . LEU A 1 211 ? 0.924 -0.479 12.009 1.00 97.75 211 LEU A N 1
ATOM 1621 C CA . LEU A 1 211 ? -0.525 -0.273 11.923 1.00 97.75 211 LEU A CA 1
ATOM 1622 C C . LEU A 1 211 ? -1.323 -1.485 12.409 1.00 97.75 211 LEU A C 1
ATOM 1624 O O . LEU A 1 211 ? -2.318 -1.320 13.103 1.00 97.75 211 LEU A O 1
ATOM 1628 N N . ASP A 1 212 ? -0.897 -2.705 12.079 1.00 97.25 212 ASP A N 1
ATOM 1629 C CA . ASP A 1 212 ? -1.590 -3.913 12.530 1.00 97.25 212 ASP A CA 1
ATOM 1630 C C . ASP A 1 212 ? -1.558 -4.071 14.052 1.00 97.25 212 ASP A C 1
ATOM 1632 O O . ASP A 1 212 ? -2.542 -4.501 14.642 1.00 97.25 212 ASP A O 1
ATOM 1636 N N . GLY A 1 213 ? -0.462 -3.658 14.696 1.00 96.69 213 GLY A N 1
ATOM 1637 C CA . GLY A 1 213 ? -0.368 -3.613 16.156 1.00 96.69 213 GLY A CA 1
ATOM 1638 C C . GLY A 1 213 ? -1.293 -2.580 16.812 1.00 96.69 213 GLY A C 1
ATOM 1639 O O . GLY A 1 213 ? -1.567 -2.694 18.004 1.00 96.69 213 GLY A O 1
ATOM 1640 N N . MET A 1 214 ? -1.783 -1.598 16.049 1.00 96.50 214 MET A N 1
ATOM 1641 C CA . MET A 1 214 ? -2.700 -0.549 16.515 1.00 96.50 214 MET A CA 1
ATOM 1642 C C . MET A 1 214 ? -4.177 -0.902 16.305 1.00 96.50 214 MET A C 1
ATOM 1644 O O . MET A 1 214 ? -5.038 -0.263 16.905 1.00 96.50 214 MET A O 1
ATOM 1648 N N . VAL A 1 215 ? -4.478 -1.890 15.454 1.00 95.44 215 VAL A N 1
ATOM 1649 C CA . VAL A 1 215 ? -5.845 -2.321 15.129 1.00 95.44 215 VAL A CA 1
ATOM 1650 C C . VAL A 1 215 ? -6.144 -3.629 15.856 1.00 95.44 215 VAL A C 1
ATOM 1652 O O . VAL A 1 215 ? -5.607 -4.682 15.504 1.00 95.44 215 VAL A O 1
ATOM 1655 N N . LYS A 1 216 ? -7.021 -3.569 16.861 1.00 89.06 216 LYS A N 1
ATOM 1656 C CA . LYS A 1 216 ? -7.432 -4.739 17.655 1.00 89.06 216 LYS A CA 1
ATOM 1657 C C . LYS A 1 216 ? -8.222 -5.746 16.849 1.00 89.06 216 LYS A C 1
ATOM 1659 O O . LYS A 1 216 ? -8.934 -5.357 15.903 1.00 89.06 216 LYS A O 1
#

Foldseek 3Di:
DPDPDDPPPPVVVVVVVVPPPPDDDDDDPDDPDDDDDDDDDDDDDDDDDDDDDDDDDDDDDDDDDDDDDDPDDDDDDPDPQPDDDPDQQALVNLVVLLVQLLVLLVCCLVCVVVQVPALVSQCVSCLVPDHRHSNNPNVSSLVNNLVDPQADPSPVLVVLVVVLVVLSVQLSVLSVVLRVFDDPDPTDHSVVSSVSSSVSSVVNSVSSVVNVVRGD

Secondary structure (DSSP, 8-state):
---SSSSSSSHHHHTTTTTSS--------------------------------------------------------S-------SSPPPHHHHHHHHHHHHHHHHHHHHTHHHHTTSHHHHHHHTTSSSS-STTTTHHHHHHHHHTSTTBS-HHHHHHHHHHHHHHHHHHHHHHHHHTTTT-SSSPPPHHHHHHHHHHHHHHHHHHHHHHHHHB-

Organism: NCBI:txid49252

pLDDT: mean 76.56, std 23.73, range [34.69, 98.75]

Radius of gyration: 27.23 Å; chains: 1; bounding box: 59×58×84 Å